Protein AF-A0A962YXX8-F1 (afdb_monomer)

Foldseek 3Di:
DDDDPVVVVVVVVVVVVVVVVVVVVVVVVVVVVVVVVVVVPPDDDPPPPPDDDDDDDDDDDDDDDDPVVVVVVVVVVVVVVVVVVVVVVVVVVVVVVVVVVVVVVVVVVVVVVVVVVVVVVVVVVVVVVVVVVVVVVVVVVVVVVVVVVVVVVVVVVVVVVVVVVVVVVVVVVVVVVVVVVVVVVVVVVVVVVVVVVVVVVVVVVVVVVVLVVQQCVLLVVQFDADPPDDPPFDWDKDFDADPQQFTPDIDTPGHSPDPVRVVRSRRSNNVSPSRD

pLDDT: mean 86.45, std 15.85, range [37.03, 98.06]

Solvent-accessible surface area (backbone atoms only — not comparable to full-atom values): 15698 Å² total; per-residue (Å²): 138,84,82,66,73,74,66,59,58,61,59,53,55,53,56,57,54,54,52,55,55,52,55,52,52,53,52,55,52,53,53,51,52,53,52,53,53,56,61,72,66,66,76,79,82,82,82,77,80,79,77,83,79,80,89,76,85,87,74,88,78,85,72,90,77,62,72,67,63,51,53,54,48,50,52,51,50,50,53,50,50,51,52,51,49,53,50,52,51,51,52,50,49,53,50,52,49,52,51,50,52,52,51,51,52,51,52,50,50,52,51,50,52,52,48,51,53,50,52,50,52,52,49,54,50,51,52,51,51,51,49,52,51,51,50,50,52,51,50,53,51,51,52,50,50,51,52,51,53,49,49,53,50,53,50,52,53,49,54,51,53,51,53,51,51,52,50,53,51,50,54,50,52,52,50,52,50,52,52,51,52,51,50,52,51,53,50,52,53,50,53,50,51,54,49,52,49,52,52,52,52,50,52,53,52,50,51,51,51,52,42,51,52,50,36,53,52,43,26,54,75,50,43,67,80,63,94,85,65,63,87,89,57,61,64,40,71,49,75,41,68,44,88,86,29,34,66,73,47,78,44,79,77,38,79,42,88,40,73,69,59,49,51,32,52,55,50,6,52,61,67,28,47,57,35,112

Secondary structure (DSSP, 8-state):
----THHHHHHHHHHHHHHHHHHHHHHHHHHHHHHHHHHHT-PPP-----------------PPPPHHHHHHHHHHHHHHHHHHHHHHHHHHHHHHHHHHHHHHHHHHHHHHHHHHHHHHHHHHHHHHHHHHHHHHHHHHHHHHHHHHHHHHHHHHHHHHHHHHHHHHHHHHHHHHHHHHHHHHHHHHHHHHHHHHHHHHHHHHHHHHHHHHHHHHHHHHHH----TT--TT---EEEEEE-GGG-EEEEEEEE--S-HHHHHHHHHHHHHTPSP-

Radius of gyration: 77.9 Å; Cα contacts (8 Å, |Δi|>4): 95; chains: 1; bounding box: 147×51×196 Å

Structure (mmCIF, N/CA/C/O backbone):
data_AF-A0A962YXX8-F1
#
_entry.id   AF-A0A962YXX8-F1
#
loop_
_atom_site.group_PDB
_atom_site.id
_atom_site.type_symbol
_atom_site.label_atom_id
_atom_site.label_alt_id
_atom_site.label_comp_id
_atom_site.label_asym_id
_atom_site.label_entity_id
_atom_site.label_seq_id
_atom_site.pdbx_PDB_ins_code
_atom_site.Cartn_x
_atom_site.Cartn_y
_atom_site.Cartn_z
_atom_site.occupancy
_atom_site.B_iso_or_equiv
_atom_site.auth_seq_id
_atom_site.auth_comp_id
_atom_site.auth_asym_id
_atom_site.auth_atom_id
_atom_site.pdbx_PDB_model_num
ATOM 1 N N . MET A 1 1 ? 22.569 16.241 1.785 1.00 45.88 1 MET A N 1
ATOM 2 C CA . MET A 1 1 ? 23.817 15.734 1.176 1.00 45.88 1 MET A CA 1
ATOM 3 C C . MET A 1 1 ? 24.512 16.922 0.538 1.00 45.88 1 MET A C 1
ATOM 5 O O . MET A 1 1 ? 24.136 17.333 -0.547 1.00 45.88 1 MET A O 1
ATOM 9 N N . THR A 1 2 ? 25.396 17.566 1.292 1.00 49.88 2 THR A N 1
ATOM 10 C CA . THR A 1 2 ? 26.102 18.791 0.900 1.00 49.88 2 THR A CA 1
ATOM 11 C C . THR A 1 2 ? 27.412 18.400 0.221 1.00 49.88 2 THR A C 1
ATOM 13 O O . THR A 1 2 ? 28.276 17.811 0.869 1.00 49.88 2 THR A O 1
ATOM 16 N N . GLU A 1 3 ? 27.544 18.659 -1.082 1.00 54.62 3 GLU A N 1
ATOM 17 C CA . GLU A 1 3 ? 28.790 18.405 -1.810 1.00 54.62 3 GLU A CA 1
ATOM 18 C C . GLU A 1 3 ? 29.891 19.389 -1.394 1.00 54.62 3 GLU A C 1
ATOM 20 O O . GLU A 1 3 ? 29.664 20.580 -1.190 1.00 54.62 3 GLU A O 1
ATOM 25 N N . ASN A 1 4 ? 31.095 18.842 -1.231 1.00 55.50 4 ASN A N 1
ATOM 26 C CA . ASN A 1 4 ? 32.283 19.513 -0.724 1.00 55.50 4 ASN A CA 1
ATOM 27 C C . ASN A 1 4 ? 32.890 20.449 -1.800 1.00 55.50 4 ASN A C 1
ATOM 29 O O . ASN A 1 4 ? 33.341 19.952 -2.840 1.00 55.50 4 ASN A O 1
ATOM 33 N N . PRO A 1 5 ? 32.970 21.774 -1.564 1.00 60.25 5 PRO A N 1
ATOM 34 C CA . PRO A 1 5 ? 33.421 22.755 -2.559 1.00 60.25 5 PRO A CA 1
ATOM 35 C C . PRO A 1 5 ? 34.898 22.609 -2.971 1.00 60.25 5 PRO A C 1
ATOM 37 O O . PRO A 1 5 ? 35.290 23.102 -4.028 1.00 60.25 5 PRO A O 1
ATOM 40 N N . ALA A 1 6 ? 35.717 21.880 -2.204 1.00 58.25 6 ALA A N 1
ATOM 41 C CA . ALA A 1 6 ? 37.138 21.692 -2.508 1.00 58.25 6 ALA A CA 1
ATOM 42 C C . ALA A 1 6 ? 37.397 20.816 -3.753 1.00 58.25 6 ALA A C 1
ATOM 44 O O . ALA A 1 6 ? 38.424 20.958 -4.418 1.00 58.25 6 ALA A O 1
ATOM 45 N N . ARG A 1 7 ? 36.464 19.922 -4.119 1.00 56.50 7 ARG A N 1
ATOM 46 C CA . ARG A 1 7 ? 36.658 18.980 -5.241 1.00 56.50 7 ARG A CA 1
ATOM 47 C C . ARG A 1 7 ? 36.406 19.615 -6.616 1.00 56.50 7 ARG A C 1
ATOM 49 O O . ARG A 1 7 ? 36.963 19.165 -7.618 1.00 56.50 7 ARG A O 1
ATOM 56 N N . VAL A 1 8 ? 35.615 20.689 -6.662 1.00 58.50 8 VAL A N 1
ATOM 57 C CA . VAL A 1 8 ? 35.266 21.396 -7.906 1.00 58.50 8 VAL A CA 1
ATOM 58 C C . VAL A 1 8 ? 36.410 22.307 -8.367 1.00 58.50 8 VAL A C 1
ATOM 60 O O . VAL A 1 8 ? 36.694 22.376 -9.561 1.00 58.50 8 VAL A O 1
ATOM 63 N N . GLN A 1 9 ? 37.149 22.932 -7.442 1.00 57.03 9 GLN A N 1
ATOM 64 C CA . GLN A 1 9 ? 38.262 23.822 -7.800 1.00 57.03 9 GLN A CA 1
ATOM 65 C C . GLN A 1 9 ? 39.463 23.085 -8.417 1.00 57.03 9 GLN A C 1
ATOM 67 O O . GLN A 1 9 ? 40.050 23.575 -9.381 1.00 57.03 9 GLN A O 1
ATOM 72 N N . SER A 1 10 ? 39.792 21.881 -7.935 1.00 57.78 10 SER A N 1
ATOM 73 C CA . SER A 1 10 ? 40.909 21.083 -8.472 1.00 57.78 10 SER A CA 1
ATOM 74 C C . SER A 1 10 ? 40.678 20.633 -9.926 1.00 57.78 10 SER A C 1
ATOM 76 O O . SER A 1 10 ? 41.611 20.626 -10.730 1.00 57.78 10 SER A O 1
ATOM 78 N N . SER A 1 11 ? 39.426 20.346 -10.302 1.00 57.22 11 SER A N 1
ATOM 79 C CA . SER A 1 11 ? 39.084 19.886 -11.659 1.00 57.22 11 SER A CA 1
ATOM 80 C C . SER A 1 11 ? 39.112 21.017 -12.699 1.00 57.22 11 SER A C 1
ATOM 82 O O . SER A 1 11 ? 39.487 20.794 -13.848 1.00 57.22 11 SER A O 1
ATOM 84 N N . ILE A 1 12 ? 38.777 22.250 -12.304 1.00 56.69 12 ILE A N 1
ATOM 85 C CA . ILE A 1 12 ? 38.791 23.421 -13.201 1.00 56.69 12 ILE A CA 1
ATOM 86 C C . ILE A 1 12 ? 40.232 23.851 -13.526 1.00 56.69 12 ILE A C 1
ATOM 88 O O . ILE A 1 12 ? 40.524 24.260 -14.650 1.00 56.69 12 ILE A O 1
ATOM 92 N N . MET A 1 13 ? 41.160 23.698 -12.579 1.00 56.81 13 MET A N 1
ATOM 93 C CA . MET A 1 13 ? 42.551 24.126 -12.745 1.00 56.81 13 MET A CA 1
ATOM 94 C C . MET A 1 13 ? 43.327 23.262 -13.763 1.00 56.81 13 MET A C 1
ATOM 96 O O . MET A 1 13 ? 44.152 23.787 -14.512 1.00 56.81 13 MET A O 1
ATOM 100 N N . HIS A 1 14 ? 43.002 21.967 -13.878 1.00 57.12 14 HIS A N 1
ATOM 101 C CA . HIS A 1 14 ? 43.589 21.075 -14.890 1.00 57.12 14 HIS A CA 1
ATOM 102 C C . HIS A 1 14 ? 43.113 21.381 -16.322 1.00 57.12 14 HIS A C 1
ATOM 104 O O . HIS A 1 14 ? 43.917 21.358 -17.255 1.00 57.12 14 HIS A O 1
ATOM 110 N N . ILE A 1 15 ? 41.834 21.727 -16.506 1.00 57.56 15 ILE A N 1
ATOM 111 C CA . ILE A 1 15 ? 41.250 22.021 -17.830 1.00 57.56 15 ILE A CA 1
ATOM 112 C C . ILE A 1 15 ? 41.833 23.319 -18.417 1.00 57.56 15 ILE A C 1
ATOM 114 O O . ILE A 1 15 ? 42.128 23.398 -19.611 1.00 57.56 15 ILE A O 1
ATOM 118 N N . VAL A 1 16 ? 42.074 24.329 -17.575 1.00 60.28 16 VAL A N 1
ATOM 119 C CA . VAL A 1 16 ? 42.674 25.605 -18.006 1.00 60.28 16 VAL A CA 1
ATOM 120 C C . VAL A 1 16 ? 44.152 25.438 -18.394 1.00 60.28 16 VAL A C 1
ATOM 122 O O . VAL A 1 16 ? 44.610 26.060 -19.356 1.00 60.28 16 VAL A O 1
ATOM 125 N N . GLY A 1 17 ? 44.895 24.565 -17.704 1.00 59.28 17 GLY A N 1
ATOM 126 C CA . GLY A 1 17 ? 46.291 24.255 -18.035 1.00 59.28 17 GLY A CA 1
ATOM 127 C C . GLY A 1 17 ? 46.450 23.522 -19.371 1.00 59.28 17 GLY A C 1
ATOM 128 O O . GLY A 1 17 ? 47.332 23.858 -20.163 1.00 59.28 17 GLY A O 1
ATOM 129 N N . GLN A 1 18 ? 45.557 22.574 -19.665 1.00 62.44 18 GLN A N 1
ATOM 130 C CA . GLN A 1 18 ? 45.612 21.770 -20.889 1.00 62.44 18 GLN A CA 1
ATOM 131 C C . GLN A 1 18 ? 45.280 22.594 -22.146 1.00 62.44 18 GLN A C 1
ATOM 133 O O . GLN A 1 18 ? 45.926 22.440 -23.183 1.00 62.44 18 GLN A O 1
ATOM 138 N N . ASN A 1 19 ? 44.357 23.555 -22.033 1.00 61.28 19 ASN A N 1
ATOM 139 C CA . ASN A 1 19 ? 44.022 24.467 -23.130 1.00 61.28 19 ASN A CA 1
ATOM 140 C C . ASN A 1 19 ? 45.175 25.425 -23.473 1.00 61.28 19 ASN A C 1
ATOM 142 O O . ASN A 1 19 ? 45.413 25.690 -24.650 1.00 61.28 19 ASN A O 1
ATOM 146 N N . ARG A 1 20 ? 45.948 25.895 -22.482 1.00 67.12 20 ARG A N 1
ATOM 147 C CA . ARG A 1 20 ? 47.122 26.754 -22.733 1.00 67.12 20 ARG A CA 1
ATOM 148 C C . ARG A 1 20 ? 48.217 26.051 -23.539 1.00 67.12 20 ARG A C 1
ATOM 150 O O . ARG A 1 20 ? 48.790 26.685 -24.418 1.00 67.12 20 ARG A O 1
ATOM 157 N N . LEU A 1 21 ? 48.472 24.764 -23.288 1.00 67.00 21 LEU A N 1
ATOM 158 C CA . LEU A 1 21 ? 49.444 23.977 -24.063 1.00 67.00 21 LEU A CA 1
ATOM 159 C C . LEU A 1 21 ? 48.984 23.698 -25.504 1.00 67.00 21 LEU A C 1
ATOM 161 O O . LEU A 1 21 ? 49.804 23.692 -26.419 1.00 67.00 21 LEU A O 1
ATOM 165 N N . LEU A 1 22 ? 47.683 23.492 -25.732 1.00 68.50 22 LEU A N 1
ATOM 166 C CA . LEU A 1 22 ? 47.150 23.275 -27.084 1.00 68.50 22 LEU A CA 1
ATOM 167 C C . LEU A 1 22 ? 47.183 24.558 -27.929 1.00 68.50 22 LEU A C 1
ATOM 169 O O . LEU A 1 22 ? 47.528 24.510 -29.108 1.00 68.50 22 LEU A O 1
ATOM 173 N N . LEU A 1 23 ? 46.889 25.710 -27.320 1.00 71.94 23 LEU A N 1
ATOM 174 C CA . LEU A 1 23 ? 46.957 27.020 -27.976 1.00 71.94 23 LEU A CA 1
ATOM 175 C C . LEU A 1 23 ? 48.394 27.407 -28.371 1.00 71.94 23 LEU A C 1
ATOM 177 O O . LEU A 1 23 ? 48.600 27.916 -29.474 1.00 71.94 23 LEU A O 1
ATOM 181 N N . THR A 1 24 ? 49.396 27.127 -27.529 1.00 75.19 24 THR A N 1
ATOM 182 C CA . THR A 1 24 ? 50.806 27.381 -27.882 1.00 75.19 24 THR A CA 1
ATOM 183 C C . THR A 1 24 ? 51.306 26.436 -28.975 1.00 75.19 24 THR A C 1
ATOM 185 O O . THR A 1 24 ? 52.013 26.883 -29.878 1.00 75.19 24 THR A O 1
ATOM 188 N N . ALA A 1 25 ? 50.893 25.164 -28.958 1.00 77.12 25 ALA A N 1
ATOM 189 C CA . ALA A 1 25 ? 51.247 24.189 -29.991 1.00 77.12 25 ALA A CA 1
ATOM 190 C C . ALA A 1 25 ? 50.644 24.532 -31.369 1.00 77.12 25 ALA A C 1
ATOM 192 O O . ALA A 1 25 ? 51.333 24.443 -32.388 1.00 77.12 25 ALA A O 1
ATOM 193 N N . LEU A 1 26 ? 49.383 24.983 -31.409 1.00 78.56 26 LEU A N 1
ATOM 194 C CA . LEU A 1 26 ? 48.727 25.461 -32.634 1.00 78.56 26 LEU A CA 1
ATOM 195 C C . LEU A 1 26 ? 49.415 26.709 -33.207 1.00 78.56 26 LEU A C 1
ATOM 197 O O . LEU A 1 26 ? 49.627 26.783 -34.418 1.00 78.56 26 LEU A O 1
ATOM 201 N N . GLY A 1 27 ? 49.818 27.654 -32.350 1.00 82.50 27 GLY A N 1
ATOM 202 C CA . GLY A 1 27 ? 50.548 28.854 -32.770 1.00 82.50 27 GLY A CA 1
ATOM 203 C C . GLY A 1 27 ? 51.918 28.546 -33.383 1.00 82.50 27 GLY A C 1
ATOM 204 O O . GLY A 1 27 ? 52.251 29.072 -34.445 1.00 82.50 27 GLY A O 1
ATOM 205 N N . LEU A 1 28 ? 52.689 27.647 -32.760 1.00 84.19 28 LEU A N 1
ATOM 206 C CA . LEU A 1 28 ? 54.004 27.217 -33.256 1.00 84.19 28 LEU A CA 1
ATOM 207 C C . LEU A 1 28 ? 53.905 26.463 -34.587 1.00 84.19 28 LEU A C 1
ATOM 209 O O . LEU A 1 28 ? 54.705 26.699 -35.491 1.00 84.19 28 LEU A O 1
ATOM 213 N N . SER A 1 29 ? 52.891 25.606 -34.731 1.00 86.75 29 SER A N 1
ATOM 214 C CA . SER A 1 29 ? 52.616 24.908 -35.987 1.00 86.75 29 SER A CA 1
ATOM 215 C C . SER A 1 29 ? 52.270 25.890 -37.108 1.00 86.75 29 SER A C 1
ATOM 217 O O . SER A 1 29 ? 52.853 25.818 -38.189 1.00 86.75 29 SER A O 1
ATOM 219 N N . LEU A 1 30 ? 51.388 26.863 -36.856 1.00 88.44 30 LEU A N 1
ATOM 220 C CA . LEU A 1 30 ? 51.008 27.854 -37.864 1.00 88.44 30 LEU A CA 1
ATOM 221 C C . LEU A 1 30 ? 52.195 28.739 -38.280 1.00 88.44 30 LEU A C 1
ATOM 223 O O . LEU A 1 30 ? 52.388 28.979 -39.471 1.00 88.44 30 LEU A O 1
ATOM 227 N N . ALA A 1 31 ? 53.032 29.156 -37.325 1.00 86.56 31 ALA A N 1
ATOM 228 C CA . ALA A 1 31 ? 54.256 29.903 -37.609 1.00 86.56 31 ALA A CA 1
ATOM 229 C C . ALA A 1 31 ? 55.237 29.100 -38.484 1.00 86.56 31 ALA A C 1
ATOM 231 O O . ALA A 1 31 ? 55.771 29.636 -39.454 1.00 86.56 31 ALA A O 1
ATOM 232 N N . LEU A 1 32 ? 55.418 27.803 -38.204 1.00 90.50 32 LEU A N 1
ATOM 233 C CA . LEU A 1 32 ? 56.271 26.920 -39.005 1.00 90.50 32 LEU A CA 1
ATOM 234 C C . LEU A 1 32 ? 55.773 26.803 -40.455 1.00 90.50 32 LEU A C 1
ATOM 236 O O . LEU A 1 32 ? 56.567 26.899 -41.389 1.00 90.50 32 LEU A O 1
ATOM 240 N N . HIS A 1 33 ? 54.461 26.655 -40.658 1.00 84.19 33 HIS A N 1
ATOM 241 C CA . HIS A 1 33 ? 53.882 26.565 -42.002 1.00 84.19 33 HIS A CA 1
ATOM 242 C C . HIS A 1 33 ? 54.046 27.872 -42.793 1.00 84.19 33 HIS A C 1
ATOM 244 O O . HIS A 1 33 ? 54.320 27.825 -43.992 1.00 84.19 33 HIS A O 1
ATOM 250 N N . ILE A 1 34 ? 53.948 29.035 -42.137 1.00 86.75 34 ILE A N 1
ATOM 251 C CA . ILE A 1 34 ? 54.187 30.340 -42.777 1.00 86.75 34 ILE A CA 1
ATOM 252 C C . ILE A 1 34 ? 55.651 30.473 -43.222 1.00 86.75 34 ILE A C 1
ATOM 254 O O . ILE A 1 34 ? 55.907 30.942 -44.330 1.00 86.75 34 ILE A O 1
ATOM 258 N N . VAL A 1 35 ? 56.610 30.011 -42.413 1.00 86.69 35 VAL A N 1
ATOM 259 C CA . VAL A 1 35 ? 58.039 30.019 -42.775 1.00 86.69 35 VAL A CA 1
ATOM 260 C C . VAL A 1 35 ? 58.318 29.093 -43.962 1.00 86.69 35 VAL A C 1
ATOM 262 O O . VAL A 1 35 ? 59.003 29.495 -44.899 1.00 86.69 35 VAL A O 1
ATOM 265 N N . VAL A 1 36 ? 57.748 27.883 -43.977 1.00 84.69 36 VAL A N 1
ATOM 266 C CA . VAL A 1 36 ? 57.900 26.946 -45.107 1.00 84.69 36 VAL A CA 1
ATOM 267 C C . VAL A 1 36 ? 57.301 27.524 -46.392 1.00 84.69 36 VAL A C 1
ATOM 269 O O . VAL A 1 36 ? 57.926 27.449 -47.450 1.00 84.69 36 VAL A O 1
ATOM 272 N N . MET A 1 37 ? 56.132 28.163 -46.305 1.00 83.00 37 MET A N 1
ATOM 273 C CA . MET A 1 37 ? 55.533 28.867 -47.442 1.00 83.00 37 MET A CA 1
ATOM 274 C C . MET A 1 37 ? 56.428 30.018 -47.918 1.00 83.00 37 MET A C 1
ATOM 276 O O . MET A 1 37 ? 56.660 30.138 -49.115 1.00 83.00 37 MET A O 1
ATOM 280 N N . ALA A 1 38 ? 57.005 30.817 -47.016 1.00 79.31 38 ALA A N 1
ATOM 281 C CA . ALA A 1 38 ? 57.918 31.902 -47.385 1.00 79.31 38 ALA A CA 1
ATOM 282 C C . ALA A 1 38 ? 59.182 31.398 -48.110 1.00 79.31 38 ALA A C 1
ATOM 284 O O . ALA A 1 38 ? 59.610 32.014 -49.085 1.00 79.31 38 ALA A O 1
ATOM 285 N N . VAL A 1 39 ? 59.738 30.253 -47.698 1.00 80.06 39 VAL A N 1
ATOM 286 C CA . VAL A 1 39 ? 60.902 29.627 -48.355 1.00 80.06 39 VAL A CA 1
ATOM 287 C C . VAL A 1 39 ? 60.559 29.123 -49.762 1.00 80.06 39 VAL A C 1
ATOM 289 O O . VAL A 1 39 ? 61.375 29.251 -50.672 1.00 80.06 39 VAL A O 1
ATOM 292 N N . LEU A 1 40 ? 59.340 28.621 -49.985 1.00 75.38 40 LEU A N 1
ATOM 293 C CA . LEU A 1 40 ? 58.897 28.145 -51.303 1.00 75.38 40 LEU A CA 1
ATOM 294 C C . LEU A 1 40 ? 58.646 29.269 -52.322 1.00 75.38 40 LEU A C 1
ATOM 296 O O . LEU A 1 40 ? 58.640 29.010 -53.525 1.00 75.38 40 LEU A O 1
ATOM 300 N N . PHE A 1 41 ? 58.466 30.513 -51.868 1.00 69.50 41 PHE A N 1
ATOM 301 C CA . PHE A 1 41 ? 58.296 31.678 -52.745 1.00 69.50 41 PHE A CA 1
ATOM 302 C C . PHE A 1 41 ? 59.619 32.344 -53.161 1.00 69.50 41 PHE A C 1
ATOM 304 O O . PHE A 1 41 ? 59.601 33.260 -53.988 1.00 69.50 41 PHE A O 1
ATOM 311 N N . ILE A 1 42 ? 60.770 31.865 -52.672 1.00 75.44 42 ILE A N 1
ATOM 312 C CA . ILE A 1 42 ? 62.089 32.307 -53.145 1.00 75.44 42 ILE A CA 1
ATOM 313 C C . ILE A 1 42 ? 62.353 31.675 -54.522 1.00 75.44 42 ILE A C 1
ATOM 315 O O . ILE A 1 42 ? 62.935 30.601 -54.661 1.00 75.44 42 ILE A O 1
ATOM 319 N N . ARG A 1 43 ? 61.875 32.351 -55.571 1.00 63.97 43 ARG A N 1
ATOM 320 C CA . ARG A 1 43 ? 62.150 32.031 -56.978 1.00 63.97 43 ARG A CA 1
ATOM 321 C C . ARG A 1 43 ? 63.614 32.329 -57.317 1.00 63.97 43 ARG A C 1
ATOM 323 O O . ARG A 1 43 ? 64.049 33.473 -57.224 1.00 63.97 43 ARG A O 1
ATOM 330 N N . MET A 1 44 ? 64.342 31.317 -57.788 1.00 68.25 44 MET A N 1
ATOM 331 C CA . MET A 1 44 ? 65.646 31.493 -58.437 1.00 68.25 44 MET A CA 1
ATOM 332 C C . MET A 1 44 ? 65.486 32.149 -59.822 1.00 68.25 44 MET A C 1
ATOM 334 O O . MET A 1 44 ? 64.640 31.698 -60.599 1.00 68.25 44 MET A O 1
ATOM 338 N N . PRO A 1 45 ? 66.293 33.163 -60.183 1.00 63.38 45 PRO A N 1
ATOM 339 C CA . PRO A 1 45 ? 66.353 33.650 -61.554 1.00 63.38 45 PRO A CA 1
ATOM 340 C C . PRO A 1 45 ? 67.157 32.670 -62.421 1.00 63.38 45 PRO A C 1
ATOM 342 O O . PRO A 1 45 ? 68.318 32.382 -62.139 1.00 63.38 45 PRO A O 1
ATOM 345 N N . ALA A 1 46 ? 66.540 32.164 -63.491 1.00 55.56 46 ALA A N 1
ATOM 346 C CA . ALA A 1 46 ? 67.238 31.418 -64.529 1.00 55.56 46 ALA A CA 1
ATOM 347 C C . ALA A 1 46 ? 68.192 32.366 -65.270 1.00 55.56 46 ALA A C 1
ATOM 349 O O . ALA A 1 46 ? 67.774 33.274 -65.991 1.00 55.56 46 ALA A O 1
ATOM 350 N N . THR A 1 47 ? 69.487 32.159 -65.069 1.00 56.19 47 THR A N 1
ATOM 351 C CA . THR A 1 47 ? 70.563 32.759 -65.849 1.00 56.19 47 THR A CA 1
ATOM 352 C C . THR A 1 47 ? 70.494 32.232 -67.282 1.00 56.19 47 THR A C 1
ATOM 354 O O . THR A 1 47 ? 70.992 31.155 -67.601 1.00 56.19 47 THR A O 1
ATOM 357 N N . HIS A 1 48 ? 69.864 32.990 -68.179 1.00 53.25 48 HIS A N 1
ATOM 358 C CA . HIS A 1 48 ? 70.009 32.764 -69.613 1.00 53.25 48 HIS A CA 1
ATOM 359 C C . HIS A 1 48 ? 71.358 33.328 -70.063 1.00 53.25 48 HIS A C 1
ATOM 361 O O . HIS A 1 48 ? 71.503 34.521 -70.321 1.00 53.25 48 HIS A O 1
ATOM 367 N N . THR A 1 49 ? 72.357 32.455 -70.144 1.00 50.03 49 THR A N 1
ATOM 368 C CA . THR A 1 49 ? 73.639 32.731 -70.792 1.00 50.03 49 THR A CA 1
ATOM 369 C C . THR A 1 49 ? 73.388 32.948 -72.285 1.00 50.03 49 THR A C 1
ATOM 371 O O . THR A 1 49 ? 73.240 31.999 -73.053 1.00 50.03 49 THR A O 1
ATOM 374 N N . ALA A 1 50 ? 73.295 34.209 -72.705 1.00 49.72 50 ALA A N 1
ATOM 375 C CA . ALA A 1 50 ? 73.310 34.579 -74.111 1.00 49.72 50 ALA A CA 1
ATOM 376 C C . ALA A 1 50 ? 74.721 34.332 -74.666 1.00 49.72 50 ALA A C 1
ATOM 378 O O . ALA A 1 50 ? 75.646 35.105 -74.421 1.00 49.72 50 ALA A O 1
ATOM 379 N N . LEU A 1 51 ? 74.898 33.234 -75.402 1.00 46.41 51 LEU A N 1
ATOM 380 C CA . LEU A 1 51 ? 76.087 33.029 -76.220 1.00 46.41 51 LEU A CA 1
ATOM 381 C C . LEU A 1 51 ? 75.997 33.944 -77.443 1.00 46.41 51 LEU A C 1
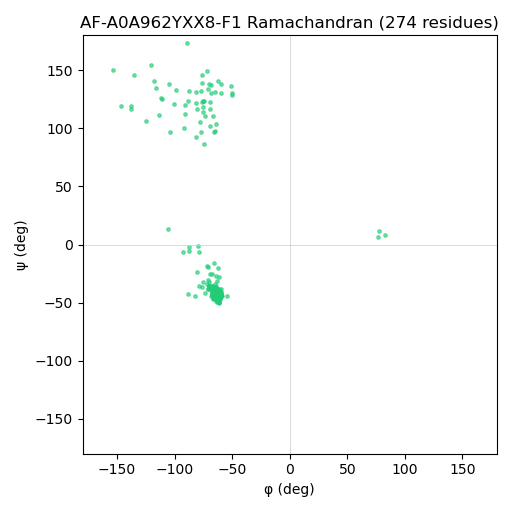ATOM 383 O O . LEU A 1 51 ? 75.167 33.755 -78.333 1.00 46.41 51 LEU A O 1
ATOM 387 N N . ALA A 1 52 ? 76.875 34.942 -77.458 1.00 50.19 52 ALA A N 1
ATOM 388 C CA . ALA A 1 52 ? 77.204 35.747 -78.618 1.00 50.19 52 ALA A CA 1
ATOM 389 C C . ALA A 1 52 ? 77.541 34.846 -79.819 1.00 50.19 52 ALA A C 1
ATOM 391 O O . ALA A 1 52 ? 78.381 33.951 -79.712 1.00 50.19 52 ALA A O 1
ATOM 392 N N . LYS A 1 53 ? 76.927 35.105 -80.979 1.00 39.31 53 LYS A N 1
ATOM 393 C CA . LYS A 1 53 ? 77.376 34.541 -82.255 1.00 39.31 53 LYS A CA 1
ATOM 394 C C . LYS A 1 53 ? 77.892 35.664 -83.141 1.00 39.31 53 LYS A C 1
ATOM 396 O O . LYS A 1 53 ? 77.146 36.542 -83.565 1.00 39.31 53 LYS A O 1
ATOM 401 N N . ALA A 1 54 ? 79.201 35.620 -83.347 1.00 42.84 54 ALA A N 1
ATOM 402 C CA . ALA A 1 54 ? 79.975 36.542 -84.148 1.00 42.84 54 ALA A CA 1
ATOM 403 C C . ALA A 1 54 ? 79.516 36.565 -85.614 1.00 42.84 54 ALA A C 1
ATOM 405 O O . ALA A 1 54 ? 79.261 35.531 -86.235 1.00 42.84 54 ALA A O 1
ATOM 406 N N . SER A 1 55 ? 79.464 37.787 -86.137 1.00 42.09 55 SER A N 1
ATOM 407 C CA . SER A 1 55 ? 79.483 38.140 -87.552 1.00 42.09 55 SER A CA 1
ATOM 408 C C . SER A 1 55 ? 80.640 37.443 -88.277 1.00 42.09 55 SER A C 1
ATOM 410 O O . SER A 1 55 ? 81.790 37.528 -87.852 1.00 42.09 55 SER A O 1
ATOM 412 N N . SER A 1 56 ? 80.327 36.767 -89.381 1.00 47.12 56 SER A N 1
ATOM 413 C CA . SER A 1 56 ? 81.292 36.273 -90.362 1.00 47.12 56 SER A CA 1
ATOM 414 C C . SER A 1 56 ? 80.637 36.344 -91.741 1.00 47.12 56 SER A C 1
ATOM 416 O O . SER A 1 56 ? 79.557 35.797 -91.969 1.00 47.12 56 SER A O 1
ATOM 418 N N . GLN A 1 57 ? 81.253 37.127 -92.622 1.00 37.03 57 GLN A N 1
ATOM 419 C CA . GLN A 1 57 ? 80.749 37.539 -93.928 1.00 37.03 57 GLN A CA 1
ATOM 420 C C . GLN A 1 57 ? 80.474 36.345 -94.857 1.00 37.03 57 GLN A C 1
ATOM 422 O O . GLN A 1 57 ? 81.341 35.506 -95.100 1.00 37.03 57 GLN A O 1
ATOM 427 N N . LYS A 1 58 ? 79.280 36.317 -95.461 1.00 43.78 58 LYS A N 1
ATOM 428 C CA . LYS A 1 58 ? 78.939 35.406 -96.560 1.00 43.78 58 LYS A CA 1
ATOM 429 C C . LYS A 1 58 ? 79.471 35.980 -97.874 1.00 43.78 58 LYS A C 1
ATOM 431 O O . LYS A 1 58 ? 78.795 36.760 -98.536 1.00 43.78 58 LYS A O 1
ATOM 436 N N . ILE A 1 59 ? 80.687 35.583 -98.241 1.00 44.09 59 ILE A N 1
ATOM 437 C CA . ILE A 1 59 ? 81.220 35.751 -99.596 1.00 44.09 59 ILE A CA 1
ATOM 438 C C . ILE A 1 59 ? 80.656 34.609 -100.448 1.00 44.09 59 ILE A C 1
ATOM 440 O O . ILE A 1 59 ? 80.796 33.431 -100.116 1.00 44.09 59 ILE A O 1
ATOM 444 N N . VAL A 1 60 ? 79.959 34.977 -101.520 1.00 44.25 60 VAL A N 1
ATOM 445 C CA . VAL A 1 60 ? 79.327 34.077 -102.488 1.00 44.25 60 VAL A CA 1
ATOM 446 C C . VAL A 1 60 ? 80.412 33.273 -103.209 1.00 44.25 60 VAL A C 1
ATOM 448 O O . VAL A 1 60 ? 81.102 33.788 -104.083 1.00 44.25 60 VAL A O 1
ATOM 451 N N . LYS A 1 61 ? 80.567 31.998 -102.840 1.00 42.19 61 LYS A N 1
ATOM 452 C CA . LYS A 1 61 ? 81.263 30.992 -103.651 1.00 42.19 61 LYS A CA 1
ATOM 453 C C . LYS A 1 61 ? 80.221 30.294 -104.522 1.00 42.19 61 LYS A C 1
ATOM 455 O O . LYS A 1 61 ? 79.493 29.433 -104.037 1.00 42.19 61 LYS A O 1
ATOM 460 N N . ALA A 1 62 ? 80.130 30.697 -105.785 1.00 41.84 62 ALA A N 1
ATOM 461 C CA . ALA A 1 62 ? 79.390 29.958 -106.799 1.00 41.84 62 ALA A CA 1
ATOM 462 C C . ALA A 1 62 ? 80.254 28.767 -107.242 1.00 41.84 62 ALA A C 1
ATOM 464 O O . ALA A 1 62 ? 81.266 28.937 -107.917 1.00 41.84 62 ALA A O 1
ATOM 465 N N . VAL A 1 63 ? 79.887 27.572 -106.787 1.00 61.97 63 VAL A N 1
ATOM 466 C CA . VAL A 1 63 ? 80.428 26.304 -107.288 1.00 61.97 63 VAL A CA 1
ATOM 467 C C . VAL A 1 63 ? 79.565 25.904 -108.484 1.00 61.97 63 VAL A C 1
ATOM 469 O O . VAL A 1 63 ? 78.342 25.983 -108.397 1.00 61.97 63 VAL A O 1
ATOM 472 N N . ALA A 1 64 ? 80.176 25.522 -109.607 1.00 49.22 64 ALA A N 1
ATOM 473 C CA . ALA A 1 64 ? 79.452 24.964 -110.746 1.00 49.22 64 ALA A CA 1
ATOM 474 C C . ALA A 1 64 ? 78.923 23.575 -110.359 1.00 49.22 64 ALA A C 1
ATOM 476 O O . ALA A 1 64 ? 79.706 22.686 -110.028 1.00 49.22 64 ALA A O 1
ATOM 477 N N . ILE A 1 65 ? 77.600 23.417 -110.338 1.00 54.44 65 ILE A N 1
ATOM 478 C CA . ILE A 1 65 ? 76.928 22.193 -109.897 1.00 54.44 65 ILE A CA 1
ATOM 479 C C . ILE A 1 65 ? 76.542 21.359 -111.127 1.00 54.44 65 ILE A C 1
ATOM 481 O O . ILE A 1 65 ? 75.980 21.888 -112.084 1.00 54.44 65 ILE A O 1
ATOM 485 N N . ASN A 1 66 ? 76.840 20.057 -111.095 1.00 59.31 66 ASN A N 1
ATOM 486 C CA . ASN A 1 66 ? 76.428 19.091 -112.112 1.00 59.31 66 ASN A CA 1
ATOM 487 C C . ASN A 1 66 ? 74.935 18.756 -111.939 1.00 59.31 66 ASN A C 1
ATOM 489 O O . ASN A 1 66 ? 74.506 18.338 -110.865 1.00 59.31 66 ASN A O 1
ATOM 493 N N . GLN A 1 67 ? 74.142 18.952 -112.991 1.00 66.62 67 GLN A N 1
ATOM 494 C CA . GLN A 1 67 ? 72.679 18.854 -112.963 1.00 66.62 67 GLN A CA 1
ATOM 495 C C . GLN A 1 67 ? 72.163 17.448 -112.585 1.00 66.62 67 GLN A C 1
ATOM 497 O O . GLN A 1 67 ? 71.120 17.335 -111.948 1.00 66.62 67 GLN A O 1
ATOM 502 N N . THR A 1 68 ? 72.932 16.393 -112.877 1.00 72.25 68 THR A N 1
ATOM 503 C CA . THR A 1 68 ? 72.546 14.994 -112.596 1.00 72.25 68 THR A CA 1
ATOM 504 C C . THR A 1 68 ? 72.682 14.630 -111.110 1.00 72.25 68 THR A C 1
ATOM 506 O O . THR A 1 68 ? 71.836 13.924 -110.563 1.00 72.25 68 THR A O 1
ATOM 509 N N . ASP A 1 69 ? 73.707 15.150 -110.425 1.00 73.25 69 ASP A N 1
ATOM 510 C CA . ASP A 1 69 ? 73.933 14.897 -108.991 1.00 73.25 69 ASP A CA 1
ATOM 511 C C . ASP A 1 69 ? 72.877 15.606 -108.124 1.00 73.25 69 ASP A C 1
ATOM 513 O O . ASP A 1 69 ? 72.474 15.110 -107.073 1.00 73.25 69 ASP A O 1
ATOM 517 N N . VAL A 1 70 ? 72.374 16.752 -108.597 1.00 77.38 70 VAL A N 1
ATOM 518 C CA . VAL A 1 70 ? 71.279 17.494 -107.953 1.00 77.38 70 VAL A CA 1
ATOM 519 C C . VAL A 1 70 ? 69.970 16.725 -108.039 1.00 77.38 70 VAL A C 1
ATOM 521 O O . VAL A 1 70 ? 69.254 16.640 -107.046 1.00 77.38 70 VAL A O 1
ATOM 524 N N . GLU A 1 71 ? 69.654 16.140 -109.194 1.00 77.81 71 GLU A N 1
ATOM 525 C CA . GLU A 1 71 ? 68.434 15.345 -109.372 1.00 77.81 71 GLU A CA 1
ATOM 526 C C . GLU A 1 71 ? 68.436 14.088 -108.488 1.00 77.81 71 GLU A C 1
ATOM 528 O O . GLU A 1 71 ? 67.426 13.784 -107.848 1.00 77.81 71 GLU A O 1
ATOM 533 N N . GLN A 1 72 ? 69.575 13.395 -108.371 1.00 83.19 72 GLN A N 1
ATOM 534 C CA . GLN A 1 72 ? 69.714 12.250 -107.462 1.00 83.19 72 GLN A CA 1
ATOM 535 C C . GLN A 1 72 ? 69.565 12.650 -105.988 1.00 83.19 72 GLN A C 1
ATOM 537 O O . GLN A 1 72 ? 68.901 11.946 -105.220 1.00 83.19 72 GLN A O 1
ATOM 542 N N . GLU A 1 73 ? 70.130 13.790 -105.591 1.00 82.25 73 GLU A N 1
ATOM 543 C CA . GLU A 1 73 ? 70.016 14.284 -104.220 1.00 82.25 73 GLU A CA 1
ATOM 544 C C . GLU A 1 73 ? 68.588 14.757 -103.900 1.00 82.25 73 GLU A C 1
ATOM 546 O O . GLU A 1 73 ? 68.086 14.482 -102.812 1.00 82.25 73 GLU A O 1
ATOM 551 N N . ILE A 1 74 ? 67.874 15.359 -104.859 1.00 82.81 74 ILE A N 1
ATOM 552 C CA . ILE A 1 74 ? 66.449 15.706 -104.714 1.00 82.81 74 ILE A CA 1
ATOM 553 C C . ILE A 1 74 ? 65.606 14.448 -104.468 1.00 82.81 74 ILE A C 1
ATOM 555 O O . ILE A 1 74 ? 64.778 14.439 -103.556 1.00 82.81 74 ILE A O 1
ATOM 559 N N . VAL A 1 75 ? 65.833 13.364 -105.220 1.00 88.12 75 VAL A N 1
ATOM 560 C CA . VAL A 1 75 ? 65.111 12.093 -105.018 1.00 88.12 75 VAL A CA 1
ATOM 561 C C . VAL A 1 75 ? 65.427 11.486 -103.647 1.00 88.12 75 VAL A C 1
ATOM 563 O O . VAL A 1 75 ? 64.521 11.003 -102.963 1.00 88.12 75 VAL A O 1
ATOM 566 N N . ARG A 1 76 ? 66.690 11.535 -103.205 1.00 88.94 76 ARG A N 1
ATOM 567 C CA . ARG A 1 76 ? 67.107 11.049 -101.879 1.00 88.94 76 ARG A CA 1
ATOM 568 C C . ARG A 1 76 ? 66.456 11.845 -100.749 1.00 88.94 76 ARG A C 1
ATOM 570 O O . ARG A 1 76 ? 65.926 11.246 -99.811 1.00 88.94 76 ARG A O 1
ATOM 577 N N . ILE A 1 77 ? 66.454 13.173 -100.862 1.00 86.25 77 ILE A N 1
ATOM 578 C CA . ILE A 1 77 ? 65.794 14.081 -99.919 1.00 86.25 77 ILE A CA 1
ATOM 579 C C . ILE A 1 77 ? 64.293 13.777 -99.880 1.00 86.25 77 ILE A C 1
ATOM 581 O O . ILE A 1 77 ? 63.747 13.581 -98.798 1.00 86.25 77 ILE A O 1
ATOM 585 N N . GLN A 1 78 ? 63.642 13.612 -101.035 1.00 90.31 78 GLN A N 1
ATOM 586 C CA . GLN A 1 78 ? 62.213 13.300 -101.112 1.00 90.31 78 GLN A CA 1
ATOM 587 C C . GLN A 1 78 ? 61.867 11.947 -100.463 1.00 90.31 78 GLN A C 1
ATOM 589 O O . GLN A 1 78 ? 60.878 11.836 -99.734 1.00 90.31 78 GLN A O 1
ATOM 594 N N . GLN A 1 79 ? 62.687 10.910 -100.671 1.00 90.81 79 GLN A N 1
ATOM 595 C CA . GLN A 1 79 ? 62.510 9.606 -100.017 1.00 90.81 79 GLN A CA 1
ATOM 596 C C . GLN A 1 79 ? 62.719 9.684 -98.496 1.00 90.81 79 GLN A C 1
ATOM 598 O O . GLN A 1 79 ? 61.960 9.070 -97.738 1.00 90.81 79 GLN A O 1
ATOM 603 N N . GLN A 1 80 ? 63.714 10.448 -98.036 1.00 91.62 80 GLN A N 1
ATOM 604 C CA . GLN A 1 80 ? 63.988 10.659 -96.614 1.00 91.62 80 GLN A CA 1
ATOM 605 C C . GLN A 1 80 ? 62.878 11.472 -95.933 1.00 91.62 80 GLN A C 1
ATOM 607 O O . GLN A 1 80 ? 62.451 11.115 -94.835 1.00 91.62 80 GLN A O 1
ATOM 612 N N . GLU A 1 81 ? 62.361 12.510 -96.588 1.00 91.25 81 GLU A N 1
ATOM 613 C CA . GLU A 1 81 ? 61.219 13.297 -96.116 1.00 91.25 81 GLU A CA 1
ATOM 614 C C . GLU A 1 81 ? 59.955 12.440 -96.002 1.00 91.25 81 GLU A C 1
ATOM 616 O O . GLU A 1 81 ? 59.280 12.485 -94.973 1.00 91.25 81 GLU A O 1
ATOM 621 N N . GLN A 1 82 ? 59.670 11.588 -96.995 1.00 92.94 82 GLN A N 1
ATOM 622 C CA . GLN A 1 82 ? 58.552 10.640 -96.928 1.00 92.94 82 GLN A CA 1
ATOM 623 C C . GLN A 1 82 ? 58.724 9.611 -95.803 1.00 92.94 82 GLN A C 1
ATOM 625 O O . GLN A 1 82 ? 57.758 9.283 -95.111 1.00 92.94 82 GLN A O 1
ATOM 630 N N . ALA A 1 83 ? 59.937 9.089 -95.593 1.00 92.50 83 ALA A N 1
ATOM 631 C CA . ALA A 1 83 ? 60.217 8.167 -94.495 1.00 92.50 83 ALA A CA 1
ATOM 632 C C . ALA A 1 83 ? 60.048 8.845 -93.124 1.00 92.50 83 ALA A C 1
ATOM 634 O O . ALA A 1 83 ? 59.390 8.283 -92.246 1.00 92.50 83 ALA A O 1
ATOM 635 N N . GLN A 1 84 ? 60.556 10.072 -92.959 1.00 93.81 84 GLN A N 1
ATOM 636 C CA . GLN A 1 84 ? 60.352 10.877 -91.751 1.00 93.81 84 GLN A CA 1
ATOM 637 C C . GLN A 1 84 ? 58.877 11.225 -91.535 1.00 93.81 84 GLN A C 1
ATOM 639 O O . GLN A 1 84 ? 58.404 11.213 -90.401 1.00 93.81 84 GLN A O 1
ATOM 644 N N . GLN A 1 85 ? 58.128 11.516 -92.600 1.00 93.88 85 GLN A N 1
ATOM 645 C CA . GLN A 1 85 ? 56.698 11.784 -92.504 1.00 93.88 85 GLN A CA 1
ATOM 646 C C . GLN A 1 85 ? 55.929 10.547 -92.030 1.00 93.88 85 GLN A C 1
ATOM 648 O O . GLN A 1 85 ? 55.157 10.660 -91.081 1.00 93.88 85 GLN A O 1
ATOM 653 N N . ARG A 1 86 ? 56.212 9.360 -92.586 1.00 94.31 86 ARG A N 1
ATOM 654 C CA . ARG A 1 86 ? 55.625 8.097 -92.105 1.00 94.31 86 ARG A CA 1
ATOM 655 C C . ARG A 1 86 ? 55.974 7.810 -90.642 1.00 94.31 86 ARG A C 1
ATOM 657 O O . ARG A 1 86 ? 55.101 7.385 -89.892 1.00 94.31 86 ARG A O 1
ATOM 664 N N . GLN A 1 87 ? 57.213 8.069 -90.215 1.00 94.56 87 GLN A N 1
ATOM 665 C CA . GLN A 1 87 ? 57.613 7.916 -88.809 1.00 94.56 87 GLN A CA 1
ATOM 666 C C . GLN A 1 87 ? 56.856 8.880 -87.888 1.00 94.56 87 GLN A C 1
ATOM 668 O O . GLN A 1 87 ? 56.311 8.444 -86.878 1.00 94.56 87 GLN A O 1
ATOM 673 N N . ARG A 1 88 ? 56.747 10.165 -88.258 1.00 94.50 88 ARG A N 1
ATOM 674 C CA . ARG A 1 88 ? 55.959 11.152 -87.500 1.00 94.50 88 ARG A CA 1
ATOM 675 C C . ARG A 1 88 ? 54.479 10.777 -87.440 1.00 94.50 88 ARG A C 1
ATOM 677 O O . ARG A 1 88 ? 53.856 10.935 -86.398 1.00 94.50 88 ARG A O 1
ATOM 684 N N . GLU A 1 89 ? 53.907 10.266 -88.528 1.00 94.25 89 GLU A N 1
ATOM 685 C CA . GLU A 1 89 ? 52.517 9.795 -88.558 1.00 94.25 89 GLU A CA 1
ATOM 686 C C . GLU A 1 89 ? 52.303 8.583 -87.639 1.00 94.25 89 GLU A C 1
ATOM 688 O O . GLU A 1 89 ? 51.329 8.565 -86.885 1.00 94.25 89 GLU A O 1
ATOM 693 N N . GLN A 1 90 ? 53.226 7.613 -87.635 1.00 95.06 90 GLN A N 1
ATOM 694 C CA . GLN A 1 90 ? 53.198 6.468 -86.716 1.00 95.06 90 GLN A CA 1
ATOM 695 C C . GLN A 1 90 ? 53.354 6.900 -85.253 1.00 95.06 90 GLN A C 1
ATOM 697 O O . GLN A 1 90 ? 52.581 6.465 -84.400 1.00 95.06 90 GLN A O 1
ATOM 702 N N . GLU A 1 91 ? 54.301 7.789 -84.952 1.00 95.38 91 GLU A N 1
ATOM 703 C CA . GLU A 1 91 ? 54.509 8.333 -83.606 1.00 95.38 91 GLU A CA 1
ATOM 704 C C . GLU A 1 91 ? 53.271 9.098 -83.119 1.00 95.38 91 GLU A C 1
ATOM 706 O O . GLU A 1 91 ? 52.786 8.863 -82.012 1.00 95.38 91 GLU A O 1
ATOM 711 N N . MET A 1 92 ? 52.683 9.942 -83.972 1.00 95.00 92 MET A N 1
ATOM 712 C CA . MET A 1 92 ? 51.435 10.641 -83.667 1.00 95.00 92 MET A CA 1
ATOM 713 C C . MET A 1 92 ? 50.256 9.678 -83.492 1.00 95.00 92 MET A C 1
ATOM 715 O O . MET A 1 92 ? 49.402 9.927 -82.641 1.00 95.00 92 MET A O 1
ATOM 719 N N . ALA A 1 93 ? 50.186 8.582 -84.254 1.00 95.75 93 ALA A N 1
ATOM 720 C CA . ALA A 1 93 ? 49.163 7.551 -84.082 1.00 95.75 93 ALA A CA 1
ATOM 721 C C . ALA A 1 93 ? 49.316 6.821 -82.736 1.00 95.75 93 ALA A C 1
ATOM 723 O O . ALA A 1 93 ? 48.337 6.703 -81.995 1.00 95.75 93 ALA A O 1
ATOM 724 N N . HIS A 1 94 ? 50.537 6.417 -82.372 1.00 96.00 94 HIS A N 1
ATOM 725 C CA . HIS A 1 94 ? 50.837 5.828 -81.064 1.00 96.00 94 HIS A CA 1
ATOM 726 C C . HIS A 1 94 ? 50.535 6.798 -79.918 1.00 96.00 94 HIS A C 1
ATOM 728 O O . HIS A 1 94 ? 49.906 6.408 -78.933 1.00 96.00 94 HIS A O 1
ATOM 734 N N . TYR A 1 95 ? 50.906 8.072 -80.060 1.00 95.50 95 TYR A N 1
ATOM 735 C CA . TYR A 1 95 ? 50.600 9.108 -79.078 1.00 95.50 95 TYR A CA 1
ATOM 736 C C . TYR A 1 95 ? 49.086 9.312 -78.923 1.00 95.50 95 TYR A C 1
ATOM 738 O O . TYR A 1 95 ? 48.574 9.322 -77.803 1.00 95.50 95 TYR A O 1
ATOM 746 N N . ARG A 1 96 ? 48.337 9.393 -80.032 1.00 96.06 96 ARG A N 1
ATOM 747 C CA . ARG A 1 96 ? 46.865 9.480 -80.012 1.00 96.06 96 ARG A CA 1
ATOM 748 C C . ARG A 1 96 ? 46.237 8.270 -79.321 1.00 96.06 96 ARG A C 1
ATOM 750 O O . ARG A 1 96 ? 45.333 8.453 -78.507 1.00 96.06 96 ARG A O 1
ATOM 757 N N . GLN A 1 97 ? 46.727 7.058 -79.588 1.00 96.44 97 GLN A N 1
ATOM 758 C CA . GLN A 1 97 ? 46.246 5.840 -78.932 1.00 96.44 97 GLN A CA 1
ATOM 759 C C . GLN A 1 97 ? 46.564 5.834 -77.428 1.00 96.44 97 GLN A C 1
ATOM 761 O O . GLN A 1 97 ? 45.697 5.505 -76.620 1.00 96.44 97 GLN A O 1
ATOM 766 N N . ALA A 1 98 ? 47.770 6.248 -77.027 1.00 95.94 98 ALA A N 1
ATOM 767 C CA . ALA A 1 98 ? 48.156 6.354 -75.621 1.00 95.94 98 ALA A CA 1
ATOM 768 C C . ALA A 1 98 ? 47.289 7.375 -74.862 1.00 95.94 98 ALA A C 1
ATOM 770 O O . ALA A 1 98 ? 46.812 7.082 -73.764 1.00 95.94 98 ALA A O 1
ATOM 771 N N . VAL A 1 99 ? 47.018 8.540 -75.464 1.00 96.81 99 VAL A N 1
ATOM 772 C CA . VAL A 1 99 ? 46.122 9.559 -74.893 1.00 96.81 99 VAL A CA 1
ATOM 773 C C . VAL A 1 99 ? 44.687 9.037 -74.789 1.00 96.81 99 VAL A C 1
ATOM 775 O O . VAL A 1 99 ? 44.070 9.198 -73.737 1.00 96.81 99 VAL A O 1
ATOM 778 N N . ALA A 1 100 ? 44.166 8.370 -75.824 1.00 96.75 100 ALA A N 1
ATOM 779 C CA . ALA A 1 100 ? 42.828 7.777 -75.797 1.00 96.75 100 ALA A CA 1
ATOM 780 C C . ALA A 1 100 ? 42.694 6.720 -74.684 1.00 96.75 100 ALA A C 1
ATOM 782 O O . ALA A 1 100 ? 41.745 6.763 -73.898 1.00 96.75 100 ALA A O 1
ATOM 783 N N . ASN A 1 101 ? 43.686 5.835 -74.541 1.00 96.81 101 ASN A N 1
ATOM 784 C CA . ASN A 1 101 ? 43.718 4.826 -73.481 1.00 96.81 101 ASN A CA 1
ATOM 785 C C . ASN A 1 101 ? 43.805 5.462 -72.083 1.00 96.81 101 ASN A C 1
ATOM 787 O O . ASN A 1 101 ? 43.087 5.049 -71.171 1.00 96.81 101 ASN A O 1
ATOM 791 N N . ALA A 1 102 ? 44.637 6.494 -71.904 1.00 95.94 102 ALA A N 1
ATOM 792 C CA . ALA A 1 102 ? 44.750 7.218 -70.637 1.00 95.94 102 ALA A CA 1
ATOM 793 C C . ALA A 1 102 ? 43.441 7.941 -70.268 1.00 95.94 102 ALA A C 1
ATOM 795 O O . ALA A 1 102 ? 43.016 7.911 -69.109 1.00 95.94 102 ALA A O 1
ATOM 796 N N . GLN A 1 103 ? 42.762 8.546 -71.248 1.00 95.75 103 GLN A N 1
ATOM 797 C CA . GLN A 1 103 ? 41.448 9.165 -71.059 1.00 95.75 103 GLN A CA 1
ATOM 798 C C . GLN A 1 103 ? 40.380 8.128 -70.695 1.00 95.75 103 GLN A C 1
ATOM 800 O O . GLN A 1 103 ? 39.618 8.348 -69.751 1.00 95.75 103 GLN A O 1
ATOM 805 N N . GLN A 1 104 ? 40.358 6.978 -71.375 1.00 96.38 104 GLN A N 1
ATOM 806 C CA . GLN A 1 104 ? 39.446 5.876 -71.066 1.00 96.38 104 GLN A CA 1
ATOM 807 C C . GLN A 1 104 ? 39.695 5.318 -69.660 1.00 96.38 104 GLN A C 1
ATOM 809 O O . GLN A 1 104 ? 38.746 5.115 -68.899 1.00 96.38 104 GLN A O 1
ATOM 814 N N . HIS A 1 105 ? 40.958 5.128 -69.271 1.00 95.94 105 HIS A N 1
ATOM 815 C CA . HIS A 1 105 ? 41.312 4.676 -67.928 1.00 95.94 105 HIS A CA 1
ATOM 816 C C . HIS A 1 105 ? 40.855 5.679 -66.859 1.00 95.94 105 HIS A C 1
ATOM 818 O O . HIS A 1 105 ? 40.202 5.294 -65.888 1.00 95.94 105 HIS A O 1
ATOM 824 N N . LYS A 1 106 ? 41.096 6.980 -67.071 1.00 96.44 106 LYS A N 1
ATOM 825 C CA . LYS A 1 106 ? 40.624 8.041 -66.169 1.00 96.44 106 LYS A CA 1
ATOM 826 C C . LYS A 1 106 ? 39.096 8.063 -66.057 1.00 96.44 106 LYS A C 1
ATOM 828 O O . LYS A 1 106 ? 38.578 8.157 -64.945 1.00 96.44 106 LYS A O 1
ATOM 833 N N . ALA A 1 107 ? 38.375 7.935 -67.171 1.00 96.94 107 ALA A N 1
ATOM 834 C CA . ALA A 1 107 ? 36.914 7.890 -67.178 1.00 96.94 107 ALA A CA 1
ATOM 835 C C . ALA A 1 107 ? 36.370 6.662 -66.423 1.00 96.94 107 ALA A C 1
ATOM 837 O O . ALA A 1 107 ? 35.422 6.787 -65.647 1.00 96.94 107 ALA A O 1
ATOM 838 N N . ASN A 1 108 ? 36.993 5.491 -66.586 1.00 97.19 108 ASN A N 1
ATOM 839 C CA . ASN A 1 108 ? 36.619 4.275 -65.860 1.00 97.19 108 ASN A CA 1
ATOM 840 C C . ASN A 1 108 ? 36.876 4.401 -64.351 1.00 97.19 108 ASN A C 1
ATOM 842 O O . ASN A 1 108 ? 36.006 4.048 -63.554 1.00 97.19 108 ASN A O 1
ATOM 846 N N . MET A 1 109 ? 38.017 4.970 -63.948 1.00 95.94 109 MET A N 1
ATOM 847 C CA . MET A 1 109 ? 38.317 5.227 -62.534 1.00 95.94 109 MET A CA 1
ATOM 848 C C . MET A 1 109 ? 37.339 6.234 -61.918 1.00 95.94 109 MET A C 1
ATOM 850 O O . MET A 1 109 ? 36.839 6.006 -60.818 1.00 95.94 109 MET A O 1
ATOM 854 N N . GLN A 1 110 ? 36.986 7.306 -62.635 1.00 96.44 110 GLN A N 1
ATOM 855 C CA . GLN A 1 110 ? 35.973 8.266 -62.180 1.00 96.44 110 GLN A CA 1
ATOM 856 C C . GLN A 1 110 ? 34.592 7.618 -62.019 1.00 96.44 110 GLN A C 1
ATOM 858 O O . GLN A 1 110 ? 33.936 7.840 -61.001 1.00 96.44 110 GLN A O 1
ATOM 863 N N . LYS A 1 111 ? 34.172 6.770 -62.971 1.00 97.19 111 LYS A N 1
ATOM 864 C CA . LYS A 1 111 ? 32.934 5.984 -62.848 1.00 97.19 111 LYS A CA 1
ATOM 865 C C . LYS A 1 111 ? 32.972 5.070 -61.625 1.00 97.19 111 LYS A C 1
ATOM 867 O O . LYS A 1 111 ? 31.998 5.035 -60.877 1.00 97.19 111 LYS A O 1
ATOM 872 N N . LYS A 1 112 ? 34.097 4.390 -61.372 1.00 97.19 112 LYS A N 1
ATOM 873 C CA . LYS A 1 112 ? 34.230 3.502 -60.210 1.00 97.19 112 LYS A CA 1
ATOM 874 C C . LYS A 1 112 ? 34.175 4.260 -58.885 1.00 97.19 112 LYS A C 1
ATOM 876 O O . LYS A 1 112 ? 33.504 3.814 -57.960 1.00 97.19 112 LYS A O 1
ATOM 881 N N . ILE A 1 113 ? 34.821 5.421 -58.801 1.00 96.69 113 ILE A N 1
ATOM 882 C CA . ILE A 1 113 ? 34.763 6.290 -57.617 1.00 96.69 113 ILE A CA 1
ATOM 883 C C . ILE A 1 113 ? 33.333 6.797 -57.388 1.00 96.69 113 ILE A C 1
ATOM 885 O O . ILE A 1 113 ? 32.854 6.787 -56.256 1.00 96.69 113 ILE A O 1
ATOM 889 N N . ALA A 1 114 ? 32.625 7.209 -58.445 1.00 97.19 114 ALA A N 1
ATOM 890 C CA . ALA A 1 114 ? 31.231 7.638 -58.339 1.00 97.19 114 ALA A CA 1
ATOM 891 C C . ALA A 1 114 ? 30.310 6.502 -57.859 1.00 97.19 114 ALA A C 1
ATOM 893 O O . ALA A 1 114 ? 29.470 6.728 -56.989 1.00 97.19 114 ALA A O 1
ATOM 894 N N . GLU A 1 115 ? 30.506 5.282 -58.368 1.00 96.94 115 GLU A N 1
ATOM 895 C CA . GLU A 1 115 ? 29.770 4.089 -57.940 1.00 96.94 115 GLU A CA 1
ATOM 896 C C . GLU A 1 115 ? 30.030 3.761 -56.462 1.00 96.94 115 GLU A C 1
ATOM 898 O O . GLU A 1 115 ? 29.078 3.614 -55.697 1.00 96.94 115 GLU A O 1
ATOM 903 N N . LEU A 1 116 ? 31.297 3.714 -56.034 1.00 96.94 116 LEU A N 1
ATOM 904 C CA . LEU A 1 116 ? 31.664 3.452 -54.637 1.00 96.94 116 LEU A CA 1
ATOM 905 C C . LEU A 1 116 ? 31.103 4.522 -53.694 1.00 96.94 116 LEU A C 1
ATOM 907 O O . LEU A 1 116 ? 30.549 4.193 -52.649 1.00 96.94 116 LEU A O 1
ATOM 911 N N . ASN A 1 117 ? 31.161 5.797 -54.084 1.00 96.88 117 ASN A N 1
ATOM 912 C CA . ASN A 1 117 ? 30.571 6.885 -53.304 1.00 96.88 117 ASN A CA 1
ATOM 913 C C . ASN A 1 117 ? 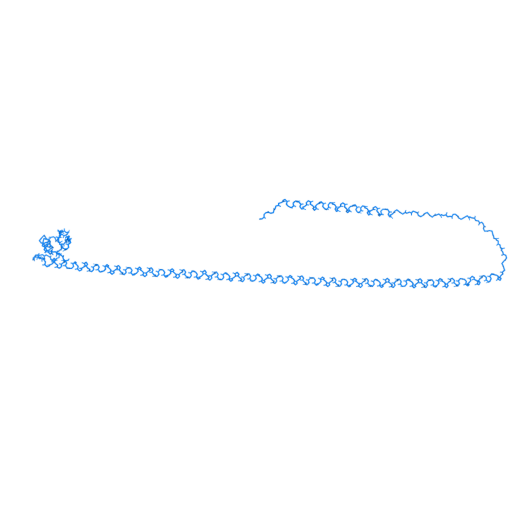29.043 6.765 -53.207 1.00 96.88 117 ASN A C 1
ATOM 915 O O . ASN A 1 117 ? 28.467 7.080 -52.164 1.00 96.88 117 ASN A O 1
ATOM 919 N N . HIS A 1 118 ? 28.369 6.323 -54.272 1.00 96.75 118 HIS A N 1
ATOM 920 C CA . HIS A 1 118 ? 26.928 6.080 -54.240 1.00 96.75 118 HIS A CA 1
ATOM 921 C C . HIS A 1 118 ? 26.578 4.889 -53.337 1.00 96.75 118 HIS A C 1
ATOM 923 O O . HIS A 1 118 ? 25.672 4.999 -52.510 1.00 96.75 118 HIS A O 1
ATOM 929 N N . GLN A 1 119 ? 27.332 3.790 -53.433 1.00 96.38 119 GLN A N 1
ATOM 930 C CA . GLN A 1 119 ? 27.172 2.614 -52.575 1.00 96.38 119 GLN A CA 1
ATOM 931 C C . GLN A 1 119 ? 27.404 2.955 -51.098 1.00 96.38 119 GLN A C 1
ATOM 933 O O . GLN A 1 119 ? 26.578 2.591 -50.261 1.00 96.38 119 GLN A O 1
ATOM 938 N N . GLN A 1 120 ? 28.453 3.720 -50.781 1.00 96.44 120 GLN A N 1
ATOM 939 C CA . GLN A 1 120 ? 28.743 4.160 -49.416 1.00 96.44 120 GLN A CA 1
ATOM 940 C C . GLN A 1 120 ? 27.612 5.034 -48.862 1.00 96.44 120 GLN A C 1
ATOM 942 O O . GLN A 1 120 ? 27.089 4.750 -47.789 1.00 96.44 120 GLN A O 1
ATOM 947 N N . LYS A 1 121 ? 27.142 6.033 -49.626 1.00 96.62 121 LYS A N 1
ATOM 948 C CA . LYS A 1 121 ? 26.005 6.878 -49.216 1.00 96.62 121 LYS A CA 1
ATOM 949 C C . LYS A 1 121 ? 24.725 6.069 -48.998 1.00 96.62 121 LYS A C 1
ATOM 951 O O . LYS A 1 121 ? 23.992 6.335 -48.048 1.00 96.62 121 LYS A O 1
ATOM 956 N N . ALA A 1 122 ? 24.447 5.086 -49.856 1.00 96.62 122 ALA A N 1
ATOM 957 C CA . ALA A 1 122 ? 23.288 4.211 -49.704 1.00 96.62 122 ALA A CA 1
ATOM 958 C C . ALA A 1 122 ? 23.406 3.310 -48.460 1.00 96.62 122 ALA A C 1
ATOM 960 O O . ALA A 1 122 ? 22.416 3.103 -47.757 1.00 96.62 122 ALA A O 1
ATOM 961 N N . MET A 1 123 ? 24.604 2.801 -48.161 1.00 96.31 123 MET A N 1
ATOM 962 C CA . MET A 1 123 ? 24.874 2.013 -46.958 1.00 96.31 123 MET A CA 1
ATOM 963 C C . MET A 1 123 ? 24.747 2.863 -45.689 1.00 96.31 123 MET A C 1
ATOM 965 O O . MET A 1 123 ? 24.033 2.467 -44.769 1.00 96.31 123 MET A O 1
ATOM 969 N N . ASP A 1 124 ? 25.335 4.059 -45.665 1.00 96.38 124 ASP A N 1
ATOM 970 C CA . ASP A 1 124 ? 25.246 4.991 -44.537 1.00 96.38 124 ASP A CA 1
ATOM 971 C C . ASP A 1 124 ? 23.795 5.429 -44.280 1.00 96.38 124 ASP A C 1
ATOM 973 O O . ASP A 1 124 ? 23.350 5.491 -43.131 1.00 96.38 124 ASP A O 1
ATOM 977 N N . ALA A 1 125 ? 23.015 5.662 -45.343 1.00 96.94 125 ALA A N 1
ATOM 978 C CA . ALA A 1 125 ? 21.588 5.956 -45.235 1.00 96.94 125 ALA A CA 1
ATOM 979 C C . ALA A 1 125 ? 20.806 4.783 -44.618 1.00 96.94 125 ALA A C 1
ATOM 981 O O . ALA A 1 125 ? 20.000 5.000 -43.710 1.00 96.94 125 ALA A O 1
ATOM 982 N N . LYS A 1 126 ? 21.082 3.540 -45.043 1.00 96.94 126 LYS A N 1
ATOM 983 C CA . LYS A 1 126 ? 20.469 2.331 -44.466 1.00 96.94 126 LYS A CA 1
ATOM 984 C C . LYS A 1 126 ? 20.853 2.133 -43.000 1.00 96.94 126 LYS A C 1
ATOM 986 O O . LYS A 1 126 ? 19.979 1.849 -42.185 1.00 96.94 126 LYS A O 1
ATOM 991 N N . ILE A 1 127 ? 22.124 2.324 -42.644 1.00 96.56 127 ILE A N 1
ATOM 992 C CA . ILE A 1 127 ? 22.603 2.219 -41.256 1.00 96.56 127 ILE A CA 1
ATOM 993 C C . ILE A 1 127 ? 21.942 3.291 -40.382 1.00 96.56 127 ILE A C 1
ATOM 995 O O . ILE A 1 127 ? 21.453 2.989 -39.295 1.00 96.56 127 ILE A O 1
ATOM 999 N N . SER A 1 128 ? 21.869 4.534 -40.864 1.00 96.38 128 SER A N 1
ATOM 1000 C CA . SER A 1 128 ? 21.207 5.636 -40.157 1.00 96.38 128 SER A CA 1
ATOM 1001 C C . SER A 1 128 ? 19.713 5.365 -39.949 1.00 96.38 128 SER A C 1
ATOM 1003 O O . SER A 1 128 ? 19.200 5.547 -38.844 1.00 96.38 128 SER A O 1
ATOM 1005 N N . GLN A 1 129 ? 19.017 4.860 -40.973 1.00 96.44 129 GLN A N 1
ATOM 1006 C CA . GLN A 1 129 ? 17.607 4.483 -40.869 1.00 96.44 129 GLN A CA 1
ATOM 1007 C C . GL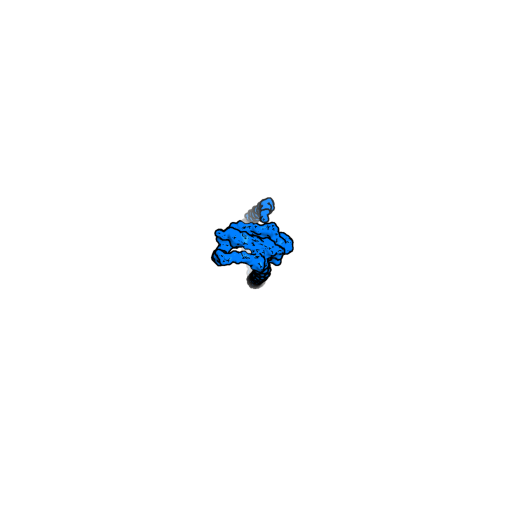N A 1 129 ? 17.396 3.325 -39.884 1.00 96.44 129 GLN A C 1
ATOM 1009 O O . GLN A 1 129 ? 16.517 3.414 -39.027 1.00 96.44 129 GLN A O 1
ATOM 1014 N N . ALA A 1 130 ? 18.225 2.279 -39.952 1.00 96.75 130 ALA A N 1
ATOM 1015 C CA . ALA A 1 130 ? 18.169 1.151 -39.025 1.00 96.75 130 ALA A CA 1
ATOM 1016 C C . ALA A 1 130 ? 18.425 1.594 -37.577 1.00 96.75 130 ALA A C 1
ATOM 1018 O O . ALA A 1 130 ? 17.697 1.190 -36.673 1.00 96.75 130 ALA A O 1
ATOM 1019 N N . LYS A 1 131 ? 19.397 2.490 -37.353 1.00 96.81 131 LYS A N 1
ATOM 1020 C CA . LYS A 1 131 ? 19.685 3.052 -36.027 1.00 96.81 131 LYS A CA 1
ATOM 1021 C C . LYS A 1 131 ? 18.514 3.873 -35.487 1.00 96.81 131 LYS A C 1
ATOM 1023 O O . LYS A 1 131 ? 18.148 3.700 -34.329 1.00 96.81 131 LYS A O 1
ATOM 1028 N N . ARG A 1 132 ? 17.895 4.727 -36.315 1.00 96.69 132 ARG A N 1
ATOM 1029 C CA . ARG A 1 132 ? 16.707 5.507 -35.919 1.00 96.69 132 ARG A CA 1
ATOM 1030 C C . ARG A 1 132 ? 15.530 4.603 -35.561 1.00 96.69 132 ARG A C 1
ATOM 1032 O O . ARG A 1 132 ? 14.880 4.847 -34.551 1.00 96.69 132 ARG A O 1
ATOM 1039 N N . LEU A 1 133 ? 15.286 3.555 -36.351 1.00 96.56 133 LEU A N 1
ATOM 1040 C CA . LEU A 1 133 ? 14.215 2.598 -36.078 1.00 96.56 133 LEU A CA 1
ATOM 1041 C C . LEU A 1 133 ? 14.476 1.817 -34.783 1.00 96.56 133 LEU A C 1
ATOM 1043 O O . LEU A 1 133 ? 13.577 1.703 -33.955 1.00 96.56 133 LEU A O 1
ATOM 1047 N N . ALA A 1 134 ? 15.707 1.342 -34.569 1.00 96.75 134 ALA A N 1
ATOM 1048 C CA . ALA A 1 134 ? 16.089 0.650 -33.340 1.00 96.75 134 ALA A CA 1
ATOM 1049 C C . ALA A 1 134 ? 15.964 1.559 -32.104 1.00 96.75 134 ALA A C 1
ATOM 1051 O O . ALA A 1 134 ? 15.467 1.127 -31.067 1.00 96.75 134 ALA A O 1
ATOM 1052 N N . GLU A 1 135 ? 16.357 2.832 -32.211 1.00 96.62 135 GLU A N 1
ATOM 1053 C CA . GLU A 1 135 ? 16.219 3.805 -31.122 1.00 96.62 135 GLU A CA 1
ATOM 1054 C C . GLU A 1 135 ? 14.747 4.118 -30.810 1.00 96.62 135 GLU A C 1
ATOM 1056 O O . GLU A 1 135 ? 14.368 4.185 -29.640 1.00 96.62 135 GLU A O 1
ATOM 1061 N N . GLN A 1 136 ? 13.900 4.268 -31.834 1.00 96.50 136 GLN A N 1
ATOM 1062 C CA . GLN A 1 136 ? 12.453 4.440 -31.660 1.00 96.50 136 GLN A CA 1
ATOM 1063 C C . GLN A 1 136 ? 11.820 3.215 -30.995 1.00 96.50 136 GLN A C 1
ATOM 1065 O O . GLN A 1 136 ? 11.110 3.362 -30.004 1.00 96.50 136 GLN A O 1
ATOM 1070 N N . GLN A 1 137 ? 12.143 2.006 -31.460 1.00 96.25 137 GLN A N 1
ATOM 1071 C CA . GLN A 1 137 ? 11.655 0.765 -30.855 1.00 96.25 137 GLN A CA 1
ATOM 1072 C C . GLN A 1 137 ? 12.112 0.615 -29.399 1.00 96.25 137 GLN A C 1
ATOM 1074 O O . GLN A 1 137 ? 11.314 0.223 -28.548 1.00 96.25 137 GLN A O 1
ATOM 1079 N N . ALA A 1 138 ? 13.363 0.967 -29.085 1.00 96.75 138 ALA A N 1
ATOM 1080 C CA . ALA A 1 138 ? 13.871 0.951 -27.716 1.00 96.75 138 ALA A CA 1
ATOM 1081 C C . ALA A 1 138 ? 13.144 1.968 -26.819 1.00 96.75 138 ALA A C 1
ATOM 1083 O O . ALA A 1 138 ? 12.767 1.631 -25.695 1.00 96.75 138 ALA A O 1
ATOM 1084 N N . LYS A 1 139 ? 12.892 3.188 -27.315 1.00 96.75 139 LYS A N 1
ATOM 1085 C CA . LYS A 1 139 ? 12.122 4.221 -26.600 1.00 96.75 139 LYS A CA 1
ATOM 1086 C C . LYS A 1 139 ? 10.677 3.786 -26.356 1.00 96.75 139 LYS A C 1
ATOM 1088 O O . LYS A 1 139 ? 10.191 3.908 -25.233 1.00 96.75 139 LYS A O 1
ATOM 1093 N N . ASP A 1 140 ? 10.017 3.220 -27.361 1.00 96.00 140 ASP A N 1
ATOM 1094 C CA . ASP A 1 140 ? 8.646 2.721 -27.239 1.00 96.00 140 ASP A CA 1
ATOM 1095 C C . ASP A 1 140 ? 8.552 1.528 -26.282 1.00 96.00 140 ASP A C 1
ATOM 1097 O O . ASP A 1 140 ? 7.614 1.444 -25.484 1.00 96.00 140 ASP A O 1
ATOM 1101 N N . ALA A 1 141 ? 9.527 0.615 -26.317 1.00 96.50 141 ALA A N 1
ATOM 1102 C CA . ALA A 1 141 ? 9.601 -0.508 -25.388 1.00 96.50 141 ALA A CA 1
ATOM 1103 C C . ALA A 1 141 ? 9.816 -0.026 -23.945 1.00 96.50 141 ALA A C 1
ATOM 1105 O O . ALA A 1 141 ? 9.097 -0.465 -23.045 1.00 96.50 141 ALA A O 1
ATOM 1106 N N . ALA A 1 142 ? 10.732 0.924 -23.728 1.00 96.69 142 ALA A N 1
ATOM 1107 C CA . ALA A 1 142 ? 10.975 1.525 -22.419 1.00 96.69 142 ALA A CA 1
ATOM 1108 C C . ALA A 1 142 ? 9.734 2.263 -21.889 1.00 96.69 142 ALA A C 1
ATOM 1110 O O . ALA A 1 142 ? 9.352 2.075 -20.733 1.00 96.69 142 ALA A O 1
ATOM 1111 N N . LEU A 1 143 ? 9.042 3.032 -22.737 1.00 96.88 143 LEU A N 1
ATOM 1112 C CA . LEU A 1 143 ? 7.811 3.730 -22.358 1.00 96.88 143 LEU A CA 1
ATOM 1113 C C . LEU A 1 143 ? 6.685 2.748 -22.004 1.00 96.88 143 LEU A C 1
ATOM 1115 O O . LEU A 1 143 ? 5.965 2.956 -21.027 1.00 96.88 143 LEU A O 1
ATOM 1119 N N . LYS A 1 144 ? 6.528 1.659 -22.770 1.00 96.31 144 LYS A N 1
ATOM 1120 C CA . LYS A 1 144 ? 5.563 0.594 -22.454 1.00 96.31 144 LYS A CA 1
ATOM 1121 C C . LYS A 1 144 ? 5.900 -0.087 -21.129 1.00 96.31 144 LYS A C 1
ATOM 1123 O O . LYS A 1 144 ? 5.005 -0.251 -20.303 1.00 96.31 144 LYS A O 1
ATOM 1128 N N . GLN A 1 145 ? 7.167 -0.426 -20.891 1.00 95.88 145 GLN A N 1
ATOM 1129 C CA . GLN A 1 145 ? 7.606 -1.013 -19.622 1.00 95.88 145 GLN A CA 1
ATOM 1130 C C . GLN A 1 145 ? 7.354 -0.072 -18.439 1.00 95.88 145 GLN A C 1
ATOM 1132 O O . GLN A 1 145 ? 6.828 -0.513 -17.419 1.00 95.88 145 GLN A O 1
ATOM 1137 N N . GLN A 1 146 ? 7.645 1.223 -18.585 1.00 96.50 146 GLN A N 1
ATOM 1138 C CA . GLN A 1 146 ? 7.384 2.217 -17.546 1.00 96.50 146 GLN A CA 1
ATOM 1139 C C . GLN A 1 146 ? 5.885 2.335 -17.239 1.00 96.50 146 GLN A C 1
ATOM 1141 O O . GLN A 1 146 ? 5.504 2.310 -16.071 1.00 96.50 146 GLN A O 1
ATOM 1146 N N . LYS A 1 147 ? 5.026 2.388 -18.268 1.00 96.69 147 LYS A N 1
ATOM 1147 C CA . LYS A 1 147 ? 3.564 2.420 -18.093 1.00 96.69 147 LYS A CA 1
ATOM 1148 C C . LYS A 1 147 ? 3.042 1.164 -17.395 1.00 96.69 147 LYS A C 1
ATOM 1150 O O . LYS A 1 147 ? 2.227 1.275 -16.486 1.00 96.69 147 LYS A O 1
ATOM 1155 N N . VAL A 1 148 ? 3.524 -0.022 -17.774 1.00 96.56 148 VAL A N 1
ATOM 1156 C CA . VAL A 1 148 ? 3.135 -1.287 -17.125 1.00 96.56 148 VAL A CA 1
ATOM 1157 C C . VAL A 1 148 ? 3.597 -1.322 -15.665 1.00 96.56 148 VAL A C 1
ATOM 1159 O O . VAL A 1 148 ? 2.819 -1.696 -14.789 1.00 96.56 148 VAL A O 1
ATOM 1162 N N . ALA A 1 149 ? 4.827 -0.891 -15.376 1.00 96.75 149 ALA A N 1
ATOM 1163 C CA . ALA A 1 149 ? 5.342 -0.818 -14.010 1.00 96.75 149 ALA A CA 1
ATOM 1164 C C . ALA A 1 149 ? 4.555 0.185 -13.147 1.00 96.75 149 ALA A C 1
ATOM 1166 O O . ALA A 1 149 ? 4.235 -0.109 -11.994 1.00 96.75 149 ALA A O 1
ATOM 1167 N N . GLU A 1 150 ? 4.197 1.345 -13.703 1.00 97.06 150 GLU A N 1
ATOM 1168 C CA . GLU A 1 150 ? 3.383 2.350 -13.018 1.00 97.06 150 GLU A CA 1
ATOM 1169 C C . GLU A 1 150 ? 1.964 1.839 -12.741 1.00 97.06 150 GLU A C 1
ATOM 1171 O O . GLU A 1 150 ? 1.476 1.984 -11.619 1.00 97.06 150 GLU A O 1
ATOM 1176 N N . LEU A 1 151 ? 1.317 1.197 -13.721 1.00 97.06 151 LEU A N 1
ATOM 1177 C CA . LEU A 1 151 ? -0.003 0.589 -13.543 1.00 97.06 151 LEU A CA 1
ATOM 1178 C C . LEU A 1 151 ? 0.027 -0.502 -12.471 1.00 97.06 151 LEU A C 1
ATOM 1180 O O . LEU A 1 151 ? -0.795 -0.466 -11.559 1.00 97.06 151 LEU A O 1
ATOM 1184 N N . LYS A 1 152 ? 1.021 -1.397 -12.504 1.00 96.88 152 LYS A N 1
ATOM 1185 C CA . LYS A 1 152 ? 1.187 -2.445 -11.487 1.00 96.88 152 LYS A CA 1
ATOM 1186 C C . LYS A 1 152 ? 1.404 -1.856 -10.092 1.00 96.88 152 LYS A C 1
ATOM 1188 O O . LYS A 1 152 ? 0.825 -2.341 -9.124 1.00 96.88 152 LYS A O 1
ATOM 1193 N N . LYS A 1 153 ? 2.191 -0.780 -9.974 1.00 96.81 153 LYS A N 1
ATOM 1194 C CA . LYS A 1 153 ? 2.393 -0.073 -8.700 1.00 96.81 153 LYS A CA 1
ATOM 1195 C C . LYS A 1 153 ? 1.097 0.573 -8.201 1.00 96.81 153 LYS A C 1
ATOM 1197 O O . LYS A 1 153 ? 0.788 0.453 -7.018 1.00 96.81 153 LYS A O 1
ATOM 1202 N N . LYS A 1 154 ? 0.329 1.228 -9.080 1.00 96.56 154 LYS A N 1
ATOM 1203 C CA . LYS A 1 154 ? -0.976 1.821 -8.732 1.00 96.56 154 LYS A CA 1
ATOM 1204 C C . LYS A 1 154 ? -1.986 0.756 -8.308 1.00 96.56 154 LYS A C 1
ATOM 1206 O O . LYS A 1 154 ? -2.684 0.954 -7.319 1.00 96.56 154 LYS A O 1
ATOM 1211 N N . GLU A 1 155 ? -2.029 -0.376 -9.004 1.00 96.56 155 GLU A N 1
ATOM 1212 C CA . GLU A 1 155 ? -2.897 -1.504 -8.663 1.00 96.56 155 GLU A CA 1
ATOM 1213 C C . GLU A 1 155 ? -2.532 -2.102 -7.299 1.00 96.56 155 GLU A C 1
ATOM 1215 O O . GLU A 1 155 ? -3.403 -2.249 -6.445 1.00 96.56 155 GLU A O 1
ATOM 1220 N N . GLN A 1 156 ? -1.243 -2.349 -7.038 1.00 96.62 156 GLN A N 1
ATOM 1221 C CA . GLN A 1 156 ? -0.776 -2.827 -5.732 1.00 96.62 156 GLN A CA 1
ATOM 1222 C C . GLN A 1 156 ? -1.110 -1.845 -4.601 1.00 96.62 156 GLN A C 1
ATOM 1224 O O . GLN A 1 156 ? -1.585 -2.261 -3.546 1.00 96.62 156 GLN A O 1
ATOM 1229 N N . GLN A 1 157 ? -0.917 -0.541 -4.816 1.00 96.81 157 GLN A N 1
ATOM 1230 C CA . GLN A 1 157 ? -1.282 0.485 -3.834 1.00 96.81 157 GLN A CA 1
ATOM 1231 C C . GLN A 1 157 ? -2.793 0.532 -3.579 1.00 96.81 157 GLN A C 1
ATOM 1233 O O . GLN A 1 157 ? -3.219 0.707 -2.437 1.00 96.81 157 GLN A O 1
ATOM 1238 N N . LEU A 1 158 ? -3.613 0.370 -4.620 1.00 97.25 158 LEU A N 1
ATOM 1239 C CA . LEU A 1 158 ? -5.065 0.320 -4.478 1.00 97.25 158 LEU A CA 1
ATOM 1240 C C . LEU A 1 158 ? -5.501 -0.930 -3.703 1.00 97.25 158 LEU A C 1
ATOM 1242 O O . LEU A 1 158 ? -6.289 -0.810 -2.768 1.00 97.25 158 LEU A O 1
ATOM 1246 N N . GLN A 1 159 ? -4.947 -2.101 -4.026 1.00 96.88 159 GLN A N 1
ATOM 1247 C CA . GLN A 1 159 ? -5.225 -3.347 -3.306 1.00 96.88 159 GLN A CA 1
ATOM 1248 C C . GLN A 1 159 ? -4.829 -3.253 -1.826 1.00 96.88 159 GLN A C 1
ATOM 1250 O O . GLN A 1 159 ? -5.619 -3.631 -0.963 1.00 96.88 159 GLN A O 1
ATOM 1255 N N . GLN A 1 160 ? -3.659 -2.681 -1.516 1.00 97.00 160 GLN A N 1
ATOM 1256 C CA . GLN A 1 160 ? -3.225 -2.441 -0.134 1.00 97.00 160 GLN A CA 1
ATOM 1257 C C . GLN A 1 160 ? -4.185 -1.509 0.613 1.00 97.00 160 GLN A C 1
ATOM 1259 O O . GLN A 1 160 ? -4.607 -1.834 1.720 1.00 97.00 160 GLN A O 1
ATOM 1264 N N . ARG A 1 161 ? -4.604 -0.396 -0.005 1.00 97.31 161 ARG A N 1
ATOM 1265 C CA . ARG A 1 161 ? -5.576 0.536 0.595 1.00 97.31 161 ARG A CA 1
ATOM 1266 C C . ARG A 1 161 ? -6.940 -0.109 0.834 1.00 97.31 161 ARG A C 1
ATOM 1268 O O . ARG A 1 161 ? -7.571 0.173 1.849 1.00 97.31 161 ARG A O 1
ATOM 1275 N N . ILE A 1 162 ? -7.409 -0.955 -0.084 1.00 97.12 162 ILE A N 1
ATOM 1276 C CA . ILE A 1 162 ? -8.670 -1.693 0.078 1.00 97.12 162 ILE A CA 1
ATOM 1277 C C . ILE A 1 162 ? -8.548 -2.704 1.223 1.00 97.12 162 ILE A C 1
ATOM 1279 O O . ILE A 1 162 ? -9.429 -2.758 2.080 1.00 97.12 162 ILE A O 1
ATOM 1283 N N . ALA A 1 163 ? -7.453 -3.468 1.273 1.00 97.38 163 ALA A N 1
ATOM 1284 C CA . ALA A 1 163 ? -7.204 -4.436 2.338 1.00 97.38 163 ALA A CA 1
ATOM 1285 C C . ALA A 1 163 ? -7.108 -3.761 3.716 1.00 97.38 163 ALA A C 1
ATOM 1287 O O . ALA A 1 163 ? -7.719 -4.230 4.675 1.00 97.38 163 ALA A O 1
ATOM 1288 N N . GLU A 1 164 ? -6.407 -2.630 3.808 1.00 97.19 164 GLU A N 1
ATOM 1289 C CA . GLU A 1 164 ? -6.285 -1.853 5.042 1.00 97.19 164 GLU A CA 1
ATOM 1290 C C . GLU A 1 164 ? -7.634 -1.283 5.494 1.00 97.19 164 GLU A C 1
ATOM 1292 O O . GLU A 1 164 ? -8.005 -1.451 6.654 1.00 97.19 164 GLU A O 1
ATOM 1297 N N . ARG A 1 165 ? -8.419 -0.689 4.582 1.00 97.25 165 ARG A N 1
ATOM 1298 C CA . ARG A 1 165 ? -9.773 -0.208 4.903 1.00 97.25 165 ARG A CA 1
ATOM 1299 C C . ARG A 1 165 ? -10.674 -1.331 5.399 1.00 97.25 165 ARG A C 1
ATOM 1301 O O . ARG A 1 165 ? -11.348 -1.151 6.406 1.00 97.25 165 ARG A O 1
ATOM 1308 N N . LYS A 1 166 ? -10.647 -2.493 4.740 1.00 97.38 166 LYS A N 1
ATOM 1309 C CA . LYS A 1 166 ? -11.437 -3.658 5.155 1.00 97.38 166 LYS A CA 1
ATOM 1310 C C . LYS A 1 166 ? -11.025 -4.151 6.543 1.00 97.38 166 LYS A C 1
ATOM 1312 O O . LYS A 1 166 ? -11.893 -4.460 7.352 1.00 97.38 166 LYS A O 1
ATOM 1317 N N . LYS A 1 167 ? -9.721 -4.181 6.841 1.00 97.25 167 LYS A N 1
ATOM 1318 C CA . LYS A 1 167 ? -9.215 -4.549 8.170 1.00 97.25 167 LYS A CA 1
ATOM 1319 C C . LYS A 1 167 ? -9.669 -3.549 9.239 1.00 97.25 167 LYS A C 1
ATOM 1321 O O . LYS A 1 167 ? -10.198 -3.963 10.262 1.00 97.25 167 LYS A O 1
ATOM 1326 N N . GLN A 1 168 ? -9.536 -2.248 8.979 1.00 97.06 168 GLN A N 1
ATOM 1327 C CA . GLN A 1 168 ? -9.987 -1.197 9.899 1.00 97.06 168 GLN A CA 1
ATOM 1328 C C . GLN A 1 168 ? -11.505 -1.235 10.130 1.00 97.06 168 GLN A C 1
ATOM 1330 O O . GLN A 1 168 ? -11.970 -1.006 11.243 1.00 97.06 168 GLN A O 1
ATOM 1335 N N . GLU A 1 169 ? -12.294 -1.520 9.093 1.00 97.06 169 GLU A N 1
ATOM 1336 C CA . GLU A 1 169 ? -13.746 -1.667 9.205 1.00 97.06 169 GLU A CA 1
ATOM 1337 C C . GLU A 1 169 ? -14.128 -2.902 10.031 1.00 97.06 169 GLU A C 1
ATOM 1339 O O . GLU A 1 169 ? -14.969 -2.800 10.924 1.00 97.06 169 GLU A O 1
ATOM 1344 N N . GLN A 1 170 ? -13.458 -4.038 9.811 1.00 97.00 170 GLN A N 1
ATOM 1345 C CA . GLN A 1 170 ? -13.638 -5.243 10.624 1.00 97.00 170 GLN A CA 1
ATOM 1346 C C . GLN A 1 170 ? -13.253 -5.011 12.090 1.00 97.00 170 GLN A C 1
ATOM 1348 O O . GLN A 1 170 ? -14.009 -5.390 12.979 1.00 97.00 170 GLN A O 1
ATOM 1353 N N . GLU A 1 171 ? -12.128 -4.344 12.360 1.00 97.00 171 GLU A N 1
ATOM 1354 C CA . GLU A 1 171 ? -11.702 -4.002 13.722 1.00 97.00 171 GLU A CA 1
ATOM 1355 C C . GLU A 1 171 ? -12.711 -3.076 14.420 1.00 97.00 171 GLU A C 1
ATOM 1357 O O . GLU A 1 171 ? -13.056 -3.302 15.581 1.00 97.00 171 GLU A O 1
ATOM 1362 N N . LYS A 1 172 ? -13.248 -2.073 13.710 1.00 97.44 172 LYS A N 1
ATOM 1363 C CA . LYS A 1 172 ? -14.304 -1.191 14.236 1.00 97.44 172 LYS A CA 1
ATOM 1364 C C . LYS A 1 172 ? -15.598 -1.948 14.521 1.00 97.44 172 LYS A C 1
ATOM 1366 O O . LYS A 1 172 ? -16.205 -1.721 15.566 1.00 97.44 172 LYS A O 1
ATOM 1371 N N . LEU A 1 173 ? -16.013 -2.843 13.625 1.00 97.75 173 LEU A N 1
ATOM 1372 C CA . LEU A 1 173 ? -17.213 -3.658 13.807 1.00 97.75 173 LEU A CA 1
ATOM 1373 C C . LEU A 1 173 ? -17.065 -4.614 14.999 1.00 97.75 173 LEU A C 1
ATOM 1375 O O . LEU A 1 173 ? -17.967 -4.703 15.830 1.00 97.75 173 LEU A O 1
ATOM 1379 N N . GLU A 1 174 ? -15.914 -5.274 15.131 1.00 97.44 174 GLU A N 1
ATOM 1380 C CA . GLU A 1 174 ? -15.593 -6.144 16.267 1.00 97.44 174 GLU A CA 1
ATOM 1381 C C . GLU A 1 174 ? -15.553 -5.365 17.588 1.00 97.44 174 GLU A C 1
ATOM 1383 O O . GLU A 1 174 ? -16.125 -5.802 18.588 1.00 97.44 174 GLU A O 1
ATOM 1388 N N . MET A 1 175 ? -14.936 -4.180 17.605 1.00 97.50 175 MET A N 1
ATOM 1389 C CA . MET A 1 175 ? -14.919 -3.316 18.787 1.00 97.50 175 MET A CA 1
ATOM 1390 C C . MET A 1 175 ? -16.331 -2.858 19.173 1.00 97.50 175 MET A C 1
ATOM 1392 O O . MET A 1 175 ? -16.696 -2.923 20.348 1.00 97.50 175 MET A O 1
ATOM 1396 N N . ALA A 1 176 ? -17.150 -2.454 18.197 1.00 97.62 176 ALA A N 1
ATOM 1397 C CA . ALA A 1 176 ? -18.540 -2.073 18.426 1.00 97.62 176 ALA A CA 1
ATOM 1398 C C . ALA A 1 176 ? -19.369 -3.249 18.966 1.00 97.62 176 ALA A C 1
ATOM 1400 O O . ALA A 1 176 ? -20.127 -3.076 19.922 1.00 97.62 176 ALA A O 1
ATOM 1401 N N . ARG A 1 177 ? -19.176 -4.460 18.425 1.00 97.69 177 ARG A N 1
ATOM 1402 C CA . ARG A 1 177 ? -19.841 -5.682 18.898 1.00 97.69 177 ARG A CA 1
ATOM 1403 C C . ARG A 1 177 ? -19.443 -6.027 20.332 1.00 97.69 177 ARG A C 1
ATOM 1405 O O . ARG A 1 177 ? -20.316 -6.328 21.143 1.00 97.69 177 ARG A O 1
ATOM 1412 N N . LYS A 1 178 ? -18.152 -5.939 20.669 1.00 97.56 178 LYS A N 1
ATOM 1413 C CA . LYS A 1 178 ? -17.655 -6.165 22.037 1.00 97.56 178 LYS A CA 1
ATOM 1414 C C . LYS A 1 178 ? -18.218 -5.142 23.019 1.00 97.56 178 LYS A C 1
ATOM 1416 O O . LYS A 1 178 ? -18.669 -5.528 24.092 1.00 97.56 178 LYS A O 1
ATOM 1421 N N . LEU A 1 179 ? -18.248 -3.862 22.646 1.00 98.06 179 LEU A N 1
ATOM 1422 C CA . LEU A 1 179 ? -18.815 -2.810 23.491 1.00 98.06 179 LEU A CA 1
ATOM 1423 C C . LEU A 1 179 ? -20.325 -2.997 23.698 1.00 98.06 179 LEU A C 1
ATOM 1425 O O . LEU A 1 179 ? -20.811 -2.838 24.815 1.00 98.06 179 LEU A O 1
ATOM 1429 N N . ALA A 1 180 ? -21.066 -3.362 22.649 1.00 97.69 180 ALA A N 1
ATOM 1430 C CA . ALA A 1 180 ? -22.493 -3.657 22.750 1.00 97.69 180 ALA A CA 1
ATOM 1431 C C . ALA A 1 180 ? -22.761 -4.873 23.651 1.00 97.69 180 ALA A C 1
ATOM 1433 O O . ALA A 1 180 ? -23.624 -4.803 24.523 1.00 97.69 180 ALA A O 1
ATOM 1434 N N . ALA A 1 181 ? -21.978 -5.949 23.505 1.00 97.81 181 ALA A N 1
ATOM 1435 C CA . ALA A 1 181 ? -22.077 -7.133 24.356 1.00 97.81 181 ALA A CA 1
ATOM 1436 C C . ALA A 1 181 ? -21.749 -6.823 25.828 1.00 97.81 181 ALA A C 1
ATOM 1438 O O . ALA A 1 181 ? -22.476 -7.257 26.717 1.00 97.81 181 ALA A O 1
ATOM 1439 N N . GLN A 1 182 ? -20.707 -6.027 26.095 1.00 97.69 182 GLN A N 1
ATOM 1440 C CA . GLN A 1 182 ? -20.370 -5.598 27.458 1.00 97.69 182 GLN A CA 1
ATOM 1441 C C . GLN A 1 182 ? -21.473 -4.740 28.081 1.00 97.69 182 GLN A C 1
ATOM 1443 O O . GLN A 1 182 ? -21.817 -4.948 29.241 1.00 97.69 182 GLN A O 1
ATOM 1448 N N . LYS A 1 183 ? -22.060 -3.805 27.322 1.00 97.88 183 LYS A N 1
ATOM 1449 C CA . LYS A 1 183 ? -23.186 -2.991 27.801 1.00 97.88 183 LYS A CA 1
ATOM 1450 C C . LYS A 1 183 ? -24.420 -3.840 28.099 1.00 97.88 183 LYS A C 1
ATOM 1452 O O . LYS A 1 183 ? -25.033 -3.644 29.141 1.00 97.88 183 LYS A O 1
ATOM 1457 N N . ALA A 1 184 ? -24.757 -4.788 27.224 1.00 97.88 184 ALA A N 1
ATOM 1458 C CA . ALA A 1 184 ? -25.878 -5.699 27.442 1.00 97.88 184 ALA A CA 1
ATOM 1459 C C . ALA A 1 184 ? -25.672 -6.555 28.702 1.00 97.88 184 ALA A C 1
ATOM 1461 O O . ALA A 1 184 ? -26.572 -6.640 29.532 1.00 97.88 184 ALA A O 1
ATOM 1462 N N . LEU A 1 185 ? -24.470 -7.111 28.889 1.00 98.00 185 LEU A N 1
ATOM 1463 C CA . LEU A 1 185 ? -24.138 -7.891 30.081 1.00 98.00 185 LEU A CA 1
ATOM 1464 C C . LEU A 1 185 ? -24.186 -7.039 31.359 1.00 98.00 185 LEU A C 1
ATOM 1466 O O . LEU A 1 185 ? -24.731 -7.477 32.368 1.00 98.00 185 LEU A O 1
ATOM 1470 N N . ALA A 1 186 ? -23.647 -5.817 31.321 1.00 97.94 186 ALA A N 1
ATOM 1471 C CA . ALA A 1 186 ? -23.68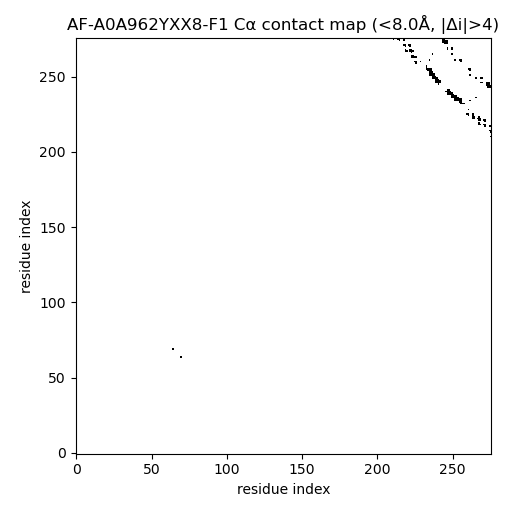5 -4.904 32.461 1.00 97.94 186 ALA A CA 1
ATOM 1472 C C . ALA A 1 186 ? -25.124 -4.532 32.853 1.00 97.94 186 ALA A C 1
ATOM 1474 O O . ALA A 1 186 ? -25.444 -4.498 34.040 1.00 97.94 186 ALA A O 1
ATOM 1475 N N . GLU A 1 187 ? -26.001 -4.302 31.871 1.00 97.88 187 GLU A N 1
ATOM 1476 C CA . GLU A 1 187 ? -27.416 -4.019 32.124 1.00 97.88 187 GLU A CA 1
ATOM 1477 C C . GLU A 1 187 ? -28.144 -5.241 32.703 1.00 97.88 187 GLU A C 1
ATOM 1479 O O . GLU A 1 187 ? -28.892 -5.104 33.668 1.00 97.88 187 GLU A O 1
ATOM 1484 N N . GLN A 1 188 ? -27.871 -6.448 32.191 1.00 97.56 188 GLN A N 1
ATOM 1485 C CA . GLN A 1 188 ? -28.428 -7.688 32.743 1.00 97.56 188 GLN A CA 1
ATOM 1486 C C . GLN A 1 188 ? -28.014 -7.899 34.204 1.00 97.56 188 GLN A C 1
ATOM 1488 O O . GLN A 1 188 ? -28.868 -8.167 35.045 1.00 97.56 188 GLN A O 1
ATOM 1493 N N . LEU A 1 189 ? -26.728 -7.725 34.525 1.00 97.88 189 LEU A N 1
ATOM 1494 C CA . LEU A 1 189 ? -26.231 -7.848 35.899 1.00 97.88 189 LEU A CA 1
ATOM 1495 C C . LEU A 1 189 ? -26.854 -6.802 36.828 1.00 97.88 189 LEU A C 1
ATOM 1497 O O . LEU A 1 189 ? -27.207 -7.115 37.962 1.00 97.88 189 LEU A O 1
ATOM 1501 N N . LYS A 1 190 ? -27.022 -5.566 36.349 1.00 97.94 190 LYS A N 1
ATOM 1502 C CA . LYS A 1 190 ? -27.664 -4.499 37.120 1.00 97.94 190 LYS A CA 1
ATOM 1503 C C . LYS A 1 190 ? -29.139 -4.801 37.385 1.00 97.94 190 LYS A C 1
ATOM 1505 O O . LYS A 1 190 ? -29.579 -4.654 38.523 1.00 97.94 190 LYS A O 1
ATOM 1510 N N . SER A 1 191 ? -29.880 -5.238 36.368 1.00 97.50 191 SER A N 1
ATOM 1511 C CA . SER A 1 191 ? -31.289 -5.620 36.505 1.00 97.50 191 SER A CA 1
ATOM 1512 C C . SER A 1 191 ? -31.460 -6.799 37.465 1.00 97.50 191 SER A C 1
ATOM 1514 O O . SER A 1 191 ? -32.346 -6.767 38.316 1.00 97.50 191 SER A O 1
ATOM 1516 N N . GLU A 1 192 ? -30.603 -7.819 37.367 1.00 97.50 192 GLU A N 1
ATOM 1517 C CA . GLU A 1 192 ? -30.633 -8.975 38.268 1.00 97.50 192 GLU A CA 1
ATOM 1518 C C . GLU A 1 192 ? -30.324 -8.560 39.709 1.00 97.50 192 GLU A C 1
ATOM 1520 O O . GLU A 1 192 ? -31.058 -8.908 40.631 1.00 97.50 192 GLU A O 1
ATOM 1525 N N . GLN A 1 193 ? -29.296 -7.730 39.913 1.00 96.94 193 GLN A N 1
ATOM 1526 C CA . GLN A 1 193 ? -28.960 -7.220 41.238 1.00 96.94 193 GLN A CA 1
ATOM 1527 C C . GLN A 1 193 ? -30.121 -6.426 41.848 1.00 96.94 193 GLN A C 1
ATOM 1529 O O . GLN A 1 193 ? -30.444 -6.630 43.014 1.00 96.94 193 GLN A O 1
ATOM 1534 N N . GLN A 1 194 ? -30.767 -5.551 41.070 1.00 97.12 194 GLN A N 1
ATOM 1535 C CA . GLN A 1 194 ? -31.932 -4.780 41.522 1.00 97.12 194 GLN A CA 1
ATOM 1536 C C . GLN A 1 194 ? -33.129 -5.676 41.858 1.00 97.12 194 GLN A C 1
ATOM 1538 O O . GLN A 1 194 ? -33.855 -5.416 42.821 1.00 97.12 194 GLN A O 1
ATOM 1543 N N . HIS A 1 195 ? -33.338 -6.738 41.082 1.00 96.69 195 HIS A N 1
ATOM 1544 C CA . HIS A 1 195 ? -34.373 -7.721 41.363 1.00 96.69 195 HIS A CA 1
ATOM 1545 C C . HIS A 1 195 ? -34.089 -8.450 42.683 1.00 96.69 195 HIS A C 1
ATOM 1547 O O . HIS A 1 195 ? -34.955 -8.481 43.559 1.00 96.69 195 HIS A O 1
ATOM 1553 N N . LEU A 1 196 ? -32.864 -8.947 42.878 1.00 97.38 196 LEU A N 1
ATOM 1554 C CA . LEU A 1 196 ? -32.453 -9.625 44.108 1.00 97.38 196 LEU A CA 1
ATOM 1555 C C . LEU A 1 196 ? -32.552 -8.715 45.337 1.00 97.38 196 LEU A C 1
ATOM 1557 O O . LEU A 1 196 ? -33.069 -9.150 46.367 1.00 97.38 196 LEU A O 1
ATOM 1561 N N . THR A 1 197 ? -32.127 -7.449 45.241 1.00 96.81 197 THR A N 1
ATOM 1562 C CA . THR A 1 197 ? -32.287 -6.495 46.351 1.00 96.81 197 THR A CA 1
ATOM 1563 C C . THR A 1 197 ? -33.756 -6.236 46.649 1.00 96.81 197 THR A C 1
ATOM 1565 O O . THR A 1 197 ? -34.146 -6.282 47.810 1.00 96.81 197 THR A O 1
ATOM 1568 N N . SER A 1 198 ? -34.600 -6.054 45.627 1.00 96.94 198 SER A N 1
ATOM 1569 C CA . SER A 1 198 ? -36.038 -5.851 45.835 1.00 96.94 198 SER A CA 1
ATOM 1570 C C . SER A 1 198 ? -36.707 -7.063 46.490 1.00 96.94 198 SER A C 1
ATOM 1572 O O . SER A 1 198 ? -37.569 -6.903 47.354 1.00 96.94 198 SER A O 1
ATOM 1574 N N . VAL A 1 199 ? -36.318 -8.281 46.105 1.00 97.31 199 VAL A N 1
ATOM 1575 C CA . VAL A 1 199 ? -36.820 -9.515 46.725 1.00 97.31 199 VAL A CA 1
ATOM 1576 C C . VAL A 1 199 ? -36.377 -9.606 48.187 1.00 97.31 199 VAL A C 1
ATOM 1578 O O . VAL A 1 199 ? -37.215 -9.873 49.049 1.00 97.31 199 VAL A O 1
ATOM 1581 N N . ALA A 1 200 ? -35.103 -9.334 48.483 1.00 96.38 200 ALA A N 1
ATOM 1582 C CA . ALA A 1 200 ? -34.578 -9.344 49.847 1.00 96.38 200 ALA A CA 1
ATOM 1583 C C . ALA A 1 200 ? -35.254 -8.287 50.740 1.00 96.38 200 ALA A C 1
ATOM 1585 O O . ALA A 1 200 ? -35.668 -8.593 51.857 1.00 96.38 200 ALA A O 1
ATOM 1586 N N . GLU A 1 201 ? -35.443 -7.067 50.232 1.00 95.62 201 GLU A N 1
ATOM 1587 C CA . GLU A 1 201 ? -36.145 -5.986 50.933 1.00 95.62 201 GLU A CA 1
ATOM 1588 C C . GLU A 1 201 ? -37.605 -6.349 51.222 1.00 95.62 201 GLU A C 1
ATOM 1590 O O . GLU A 1 201 ? -38.084 -6.143 52.338 1.00 95.62 201 GLU A O 1
ATOM 1595 N N . LYS A 1 202 ? -38.314 -6.938 50.249 1.00 96.38 202 LYS A N 1
ATOM 1596 C CA . LYS A 1 202 ? -39.694 -7.413 50.440 1.00 96.38 202 LYS A CA 1
ATOM 1597 C C . LYS A 1 202 ? -39.774 -8.532 51.474 1.00 96.38 202 LYS A C 1
ATOM 1599 O O . LYS A 1 202 ? -40.688 -8.521 52.295 1.00 96.38 202 LYS A O 1
ATOM 1604 N N . ALA A 1 203 ? -38.837 -9.480 51.452 1.00 96.06 203 ALA A N 1
ATOM 1605 C CA . ALA A 1 203 ? -38.781 -10.557 52.437 1.00 96.06 203 ALA A CA 1
ATOM 1606 C C . ALA A 1 203 ? -38.573 -9.998 53.855 1.00 96.06 203 ALA A C 1
ATOM 1608 O O . ALA A 1 203 ? -39.372 -10.290 54.744 1.00 96.06 203 ALA A O 1
ATOM 1609 N N . ALA A 1 204 ? -37.592 -9.108 54.039 1.00 95.25 204 ALA A N 1
ATOM 1610 C CA . ALA A 1 204 ? -37.338 -8.451 55.321 1.00 95.25 204 ALA A CA 1
ATOM 1611 C C . ALA A 1 204 ? -38.542 -7.616 55.798 1.00 95.25 204 ALA A C 1
ATOM 1613 O O . ALA A 1 204 ? -38.942 -7.696 56.960 1.00 95.25 204 ALA A O 1
ATOM 1614 N N . ALA A 1 205 ? -39.175 -6.850 54.904 1.00 95.06 205 ALA A N 1
ATOM 1615 C CA . ALA A 1 205 ? -40.368 -6.072 55.231 1.00 95.06 205 ALA A CA 1
ATOM 1616 C C . ALA A 1 205 ? -41.545 -6.965 55.6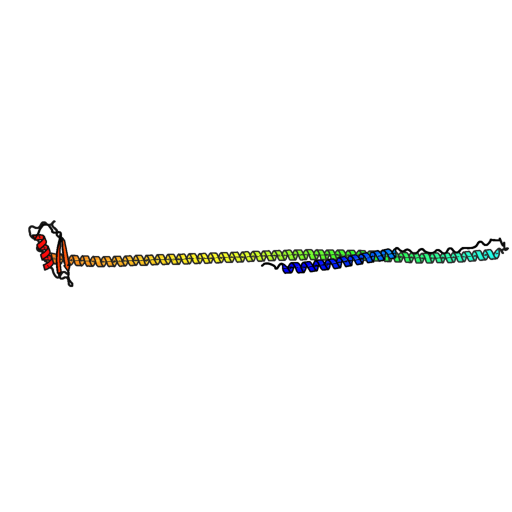61 1.00 95.06 205 ALA A C 1
ATOM 1618 O O . ALA A 1 205 ? -42.256 -6.630 56.611 1.00 95.06 205 ALA A O 1
ATOM 1619 N N . ASN A 1 206 ? -41.731 -8.116 55.007 1.00 96.00 206 ASN A N 1
ATOM 1620 C CA . ASN A 1 206 ? -42.760 -9.089 55.370 1.00 96.00 206 ASN A CA 1
ATOM 1621 C C . ASN A 1 206 ? -42.496 -9.719 56.744 1.00 96.00 206 ASN A C 1
ATOM 1623 O O . ASN A 1 206 ? -43.431 -9.872 57.529 1.00 96.00 206 ASN A O 1
ATOM 1627 N N . GLU A 1 207 ? -41.242 -10.042 57.068 1.00 94.50 207 GLU A N 1
ATOM 1628 C CA . GLU A 1 207 ? -40.867 -10.552 58.392 1.00 94.50 207 GLU A CA 1
ATOM 1629 C C . GLU A 1 207 ? -41.108 -9.516 59.492 1.00 94.50 207 GLU A C 1
ATOM 1631 O O . GLU A 1 207 ? -41.710 -9.836 60.521 1.00 94.50 207 GLU A O 1
ATOM 1636 N N . ILE A 1 208 ? -40.727 -8.256 59.255 1.00 93.44 208 ILE A N 1
ATOM 1637 C CA . ILE A 1 208 ? -40.996 -7.144 60.176 1.00 93.44 208 ILE A CA 1
ATOM 1638 C C . ILE A 1 208 ? -42.505 -6.964 60.370 1.00 93.44 208 ILE A C 1
ATOM 1640 O O . ILE A 1 208 ? -42.968 -6.822 61.503 1.00 93.44 208 ILE A O 1
ATOM 1644 N N . ALA A 1 209 ? -43.291 -6.992 59.290 1.00 94.81 209 ALA A N 1
ATOM 1645 C CA . ALA A 1 209 ? -44.744 -6.868 59.362 1.00 94.81 209 ALA A CA 1
ATOM 1646 C C . ALA A 1 209 ? -45.379 -8.030 60.144 1.00 94.81 209 ALA A C 1
ATOM 1648 O O . ALA A 1 209 ? -46.245 -7.800 60.993 1.00 94.81 209 ALA A O 1
ATOM 1649 N N . ALA A 1 210 ? -44.913 -9.262 59.916 1.00 95.06 210 ALA A N 1
ATOM 1650 C CA . ALA A 1 210 ? -45.363 -10.440 60.648 1.00 95.06 210 ALA A CA 1
ATOM 1651 C C . ALA A 1 210 ? -45.007 -10.355 62.141 1.00 95.06 210 ALA A C 1
ATOM 1653 O O . ALA A 1 210 ? -45.860 -10.617 62.990 1.00 95.06 210 ALA A O 1
ATOM 1654 N N . CYS A 1 211 ? -43.782 -9.939 62.477 1.00 92.56 211 CYS A N 1
ATOM 1655 C CA . CYS A 1 211 ? -43.347 -9.725 63.857 1.00 92.56 211 CYS A CA 1
ATOM 1656 C C . CYS A 1 211 ? -44.197 -8.645 64.543 1.00 92.56 211 CYS A C 1
ATOM 1658 O O . CYS A 1 211 ? -44.804 -8.894 65.585 1.00 92.56 211 CYS A O 1
ATOM 1660 N N . LYS A 1 212 ? -44.374 -7.489 63.893 1.00 93.12 212 LYS A N 1
ATOM 1661 C CA . LYS A 1 212 ? -45.237 -6.406 64.383 1.00 93.12 212 LYS A CA 1
ATOM 1662 C C . LYS A 1 212 ? -46.661 -6.891 64.658 1.00 93.12 212 LYS A C 1
ATOM 1664 O O . LYS A 1 212 ? -47.217 -6.566 65.705 1.00 93.12 212 LYS A O 1
ATOM 1669 N N . ALA A 1 213 ? -47.247 -7.680 63.758 1.00 95.19 213 ALA A N 1
ATOM 1670 C CA . ALA A 1 213 ? -48.583 -8.238 63.951 1.00 95.19 213 ALA A CA 1
ATOM 1671 C C . ALA A 1 213 ? -48.654 -9.165 65.178 1.00 95.19 213 ALA A C 1
ATOM 1673 O O . ALA A 1 213 ? -49.601 -9.072 65.961 1.00 95.19 213 ALA A O 1
ATOM 1674 N N . ARG A 1 214 ? -47.640 -10.015 65.396 1.00 95.06 214 ARG A N 1
ATOM 1675 C CA . ARG A 1 214 ? -47.563 -10.888 66.581 1.00 95.06 214 ARG A CA 1
ATOM 1676 C C . ARG A 1 214 ? -47.402 -10.093 67.876 1.00 95.06 214 ARG A C 1
ATOM 1678 O O . ARG A 1 214 ? -48.082 -10.413 68.850 1.00 95.06 214 ARG A O 1
ATOM 1685 N N . ILE A 1 215 ? -46.577 -9.044 67.873 1.00 93.94 215 ILE A N 1
ATOM 1686 C CA . ILE A 1 215 ? -46.393 -8.136 69.014 1.00 93.94 215 ILE A CA 1
ATOM 1687 C C . ILE A 1 215 ? -47.712 -7.437 69.356 1.00 93.94 215 ILE A C 1
ATOM 1689 O O . ILE A 1 215 ? -48.155 -7.490 70.501 1.00 93.94 215 ILE A O 1
ATOM 1693 N N . VAL A 1 216 ? -48.386 -6.838 68.367 1.00 94.19 216 VAL A N 1
ATOM 1694 C CA . VAL A 1 216 ? -49.684 -6.171 68.574 1.00 94.19 216 VAL A CA 1
ATOM 1695 C C . VAL A 1 216 ? -50.722 -7.155 69.112 1.00 94.19 216 VAL A C 1
ATOM 1697 O O . VAL A 1 216 ? -51.446 -6.824 70.049 1.00 94.19 216 VAL A O 1
ATOM 1700 N N . ALA A 1 217 ? -50.765 -8.381 68.585 1.00 95.31 217 ALA A N 1
ATOM 1701 C CA . ALA A 1 217 ? -51.661 -9.417 69.088 1.00 95.31 217 ALA A CA 1
ATOM 1702 C C . ALA A 1 217 ? -51.327 -9.834 70.534 1.00 95.31 217 ALA A C 1
ATOM 1704 O O . ALA A 1 217 ? -52.241 -10.046 71.328 1.00 95.31 217 ALA A O 1
ATOM 1705 N N . ALA A 1 218 ? -50.043 -9.945 70.894 1.00 94.44 218 ALA A N 1
ATOM 1706 C CA . ALA A 1 218 ? -49.608 -10.266 72.255 1.00 94.44 218 ALA A CA 1
ATOM 1707 C C . ALA A 1 218 ? -49.988 -9.171 73.257 1.00 94.44 218 ALA A C 1
ATOM 1709 O O . ALA A 1 218 ? -50.583 -9.473 74.291 1.00 94.44 218 ALA A O 1
ATOM 1710 N N . ILE A 1 219 ? -49.735 -7.907 72.911 1.00 94.94 219 ILE A N 1
ATOM 1711 C CA . ILE A 1 219 ? -50.136 -6.753 73.723 1.00 94.94 219 ILE A CA 1
ATOM 1712 C C . ILE A 1 219 ? -51.662 -6.707 73.851 1.00 94.94 219 ILE A C 1
ATOM 1714 O O . ILE A 1 219 ? -52.177 -6.565 74.956 1.00 94.94 219 ILE A O 1
ATOM 1718 N N . GLY A 1 220 ? -52.389 -6.892 72.745 1.00 93.75 220 GLY A N 1
ATOM 1719 C CA . GLY A 1 220 ? -53.852 -6.865 72.716 1.00 93.75 220 GLY A CA 1
ATOM 1720 C C . GLY A 1 220 ? -54.503 -7.918 73.616 1.00 93.75 220 GLY A C 1
ATOM 1721 O O . GLY A 1 220 ? -55.480 -7.607 74.290 1.00 93.75 220 GLY A O 1
ATOM 1722 N N . ARG A 1 221 ? -53.937 -9.132 73.704 1.00 94.38 221 ARG A N 1
ATOM 1723 C CA . ARG A 1 221 ? -54.411 -10.178 74.636 1.00 94.38 221 ARG A CA 1
ATOM 1724 C C . ARG A 1 221 ? -54.267 -9.780 76.108 1.00 94.38 221 ARG A C 1
ATOM 1726 O O . ARG A 1 221 ? -55.075 -10.205 76.928 1.00 94.38 221 ARG A O 1
ATOM 1733 N N . SER A 1 222 ? -53.261 -8.974 76.434 1.00 93.19 222 SER A N 1
ATOM 1734 C CA . SER A 1 222 ? -52.987 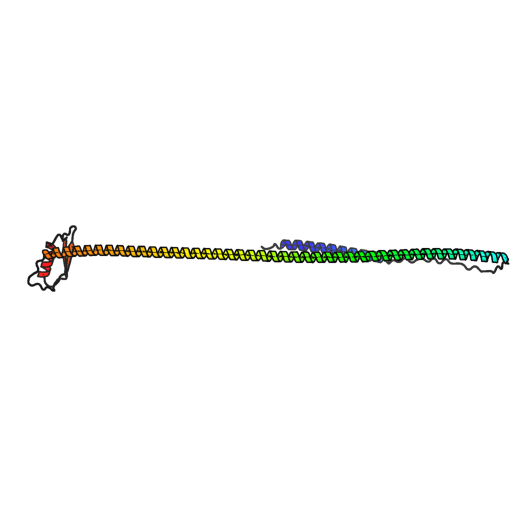-8.493 77.794 1.00 93.19 222 SER A CA 1
ATOM 1735 C C . SER A 1 222 ? -53.648 -7.144 78.110 1.00 93.19 222 SER A C 1
ATOM 1737 O O . SER A 1 222 ? -53.567 -6.675 79.250 1.00 93.19 222 SER A O 1
ATOM 1739 N N . TRP A 1 223 ? -54.279 -6.495 77.126 1.00 94.25 223 TRP A N 1
ATOM 1740 C CA . TRP A 1 223 ? -54.784 -5.133 77.262 1.00 94.25 223 TRP A CA 1
ATOM 1741 C C . TRP A 1 223 ? -56.211 -5.082 77.805 1.00 94.25 223 TRP A C 1
ATOM 1743 O O . TRP A 1 223 ? -57.143 -5.643 77.235 1.00 94.25 223 TRP A O 1
ATOM 1753 N N . ILE A 1 224 ? -56.394 -4.356 78.910 1.00 90.44 224 ILE A N 1
ATOM 1754 C CA . ILE A 1 224 ? -57.697 -4.142 79.545 1.00 90.44 224 ILE A CA 1
ATOM 1755 C C . ILE A 1 224 ? -58.179 -2.730 79.210 1.00 90.44 224 ILE A C 1
ATOM 1757 O O . ILE A 1 224 ? -57.800 -1.758 79.867 1.00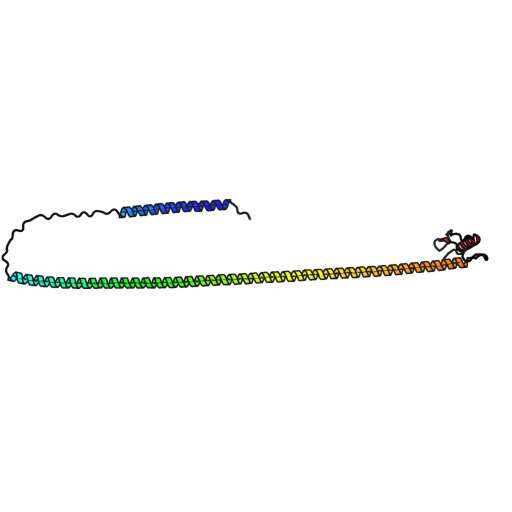 90.44 224 ILE A O 1
ATOM 1761 N N . VAL A 1 225 ? -59.019 -2.601 78.184 1.00 88.19 225 VAL A N 1
ATOM 1762 C CA . VAL A 1 225 ? -59.542 -1.297 77.750 1.00 88.19 225 VAL A CA 1
ATOM 1763 C C . VAL A 1 225 ? -60.608 -0.792 78.742 1.00 88.19 225 VAL A C 1
ATOM 1765 O O . VAL A 1 225 ? -61.596 -1.493 78.983 1.00 88.19 225 VAL A O 1
ATOM 1768 N N . PRO A 1 226 ? -60.452 0.408 79.335 1.00 85.94 226 PRO A N 1
ATOM 1769 C CA . PRO A 1 226 ? -61.454 0.979 80.235 1.00 85.94 226 PRO A CA 1
ATOM 1770 C C . PRO A 1 226 ? -62.803 1.234 79.536 1.00 85.94 226 PRO A C 1
ATOM 1772 O O . PRO A 1 226 ? -62.861 1.718 78.410 1.00 85.94 226 PRO A O 1
ATOM 1775 N N . LYS A 1 227 ? -63.924 0.975 80.226 1.00 78.62 227 LYS A N 1
ATOM 1776 C CA . LYS A 1 227 ? -65.286 1.045 79.644 1.00 78.62 227 LYS A CA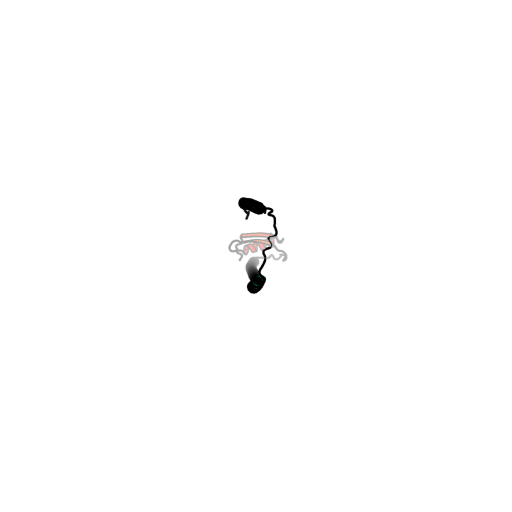 1
ATOM 1777 C C . LYS A 1 227 ? -65.720 2.432 79.134 1.00 78.62 227 LYS A C 1
ATOM 1779 O O . LYS A 1 227 ? -66.673 2.509 78.369 1.00 78.62 227 LYS A O 1
ATOM 1784 N N . LYS A 1 228 ? -65.076 3.516 79.583 1.00 78.19 228 LYS A N 1
ATOM 1785 C CA . LYS A 1 228 ? -65.404 4.913 79.221 1.00 78.19 228 LYS A CA 1
ATOM 1786 C C . LYS A 1 228 ? -64.401 5.538 78.239 1.00 78.19 228 LYS A C 1
ATOM 1788 O O . LYS A 1 228 ? -64.383 6.754 78.085 1.00 78.19 228 LYS A O 1
ATOM 1793 N N . THR A 1 229 ? -63.548 4.731 77.615 1.00 80.31 229 THR A N 1
ATOM 1794 C CA . THR A 1 229 ? -62.549 5.227 76.671 1.00 80.31 229 THR A CA 1
ATOM 1795 C C . THR A 1 229 ? -63.180 5.569 75.321 1.00 80.31 229 THR A C 1
ATOM 1797 O O . THR A 1 229 ? -63.924 4.776 74.747 1.00 80.31 229 THR A O 1
ATOM 1800 N N . ASP A 1 230 ? -62.842 6.752 74.815 1.00 78.50 230 ASP A N 1
ATOM 1801 C CA . ASP A 1 230 ? -63.136 7.177 73.449 1.00 78.50 230 ASP A CA 1
ATOM 1802 C C . ASP A 1 230 ? -62.312 6.349 72.448 1.00 78.50 230 ASP A C 1
ATOM 1804 O O . ASP A 1 230 ? -61.100 6.193 72.610 1.00 78.50 230 ASP A O 1
ATOM 1808 N N . LYS A 1 231 ? -62.975 5.803 71.426 1.00 80.12 231 LYS A N 1
ATOM 1809 C CA . LYS A 1 231 ? -62.358 4.919 70.427 1.00 80.12 231 LYS A CA 1
ATOM 1810 C C . LYS A 1 231 ? -61.410 5.659 69.484 1.00 80.12 231 LYS A C 1
ATOM 1812 O O . LYS A 1 231 ? -60.543 5.013 68.901 1.00 80.12 231 LYS A O 1
ATOM 1817 N N . ASP A 1 232 ? -61.537 6.980 69.382 1.00 85.62 232 ASP A N 1
ATOM 1818 C CA . ASP A 1 232 ? -60.697 7.803 68.508 1.00 85.62 232 ASP A CA 1
ATOM 1819 C C . ASP A 1 232 ? -59.400 8.260 69.202 1.00 85.62 232 ASP A C 1
ATOM 1821 O O . ASP A 1 232 ? -58.507 8.844 68.579 1.00 85.62 232 ASP A O 1
ATOM 1825 N N . LYS A 1 233 ? -59.246 7.963 70.502 1.00 87.62 233 LYS A N 1
ATOM 1826 C CA . LYS A 1 233 ? -58.032 8.270 71.264 1.00 87.62 233 LYS A CA 1
ATOM 1827 C C . LYS A 1 233 ? -56.946 7.223 71.028 1.00 87.62 233 LYS A C 1
ATOM 1829 O O . LYS A 1 233 ? -57.161 6.023 71.169 1.00 87.62 233 LYS A O 1
ATOM 1834 N N . SER A 1 234 ? -55.735 7.695 70.736 1.00 89.75 234 SER A N 1
ATOM 1835 C CA . SER A 1 234 ? -54.551 6.853 70.538 1.00 89.75 234 SER A CA 1
ATOM 1836 C C . SER A 1 234 ? -53.339 7.424 71.273 1.00 89.75 234 SER A C 1
ATOM 1838 O O . SER A 1 234 ? -53.185 8.642 71.370 1.00 89.75 234 SER A O 1
ATOM 1840 N N . CYS A 1 235 ? -52.472 6.550 71.786 1.00 91.19 235 CYS 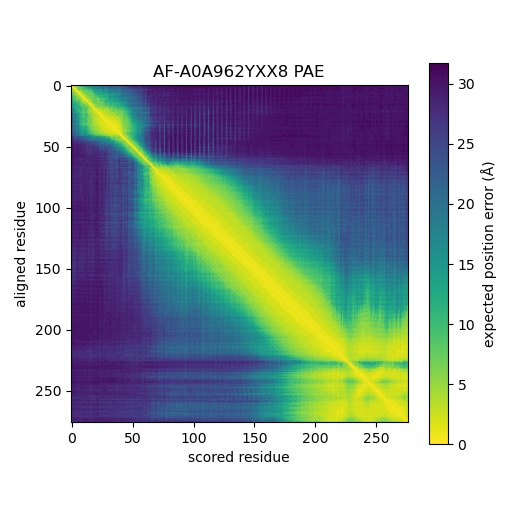A N 1
ATOM 1841 C CA . CYS A 1 235 ? -51.169 6.917 72.333 1.00 91.19 235 CYS A CA 1
ATOM 1842 C C . CYS A 1 235 ? -50.050 6.198 71.573 1.00 91.19 235 CYS A C 1
ATOM 1844 O O . CYS A 1 235 ? -50.258 5.144 70.972 1.00 91.19 235 CYS A O 1
ATOM 1846 N N . GLN A 1 236 ? -48.857 6.788 71.569 1.00 94.50 236 GLN A N 1
ATOM 1847 C CA . GLN A 1 236 ? -47.666 6.197 70.965 1.00 94.50 236 GLN A CA 1
ATOM 1848 C C . GLN A 1 236 ? -46.680 5.837 72.064 1.00 94.50 236 GLN A C 1
ATOM 1850 O O . GLN A 1 236 ? -46.306 6.696 72.866 1.00 94.50 236 GLN A O 1
ATOM 1855 N N . LEU A 1 237 ? -46.250 4.579 72.073 1.00 93.81 237 LEU A N 1
ATOM 1856 C CA . LEU A 1 237 ? -45.305 4.039 73.041 1.00 93.81 237 LEU A CA 1
ATOM 1857 C C . LEU A 1 237 ? -44.023 3.603 72.321 1.00 93.81 237 LEU A C 1
ATOM 1859 O O . LEU A 1 237 ? -44.083 2.942 71.284 1.00 93.81 237 LEU A O 1
ATOM 1863 N N . LEU A 1 238 ? -42.871 3.963 72.882 1.00 94.75 238 LEU A N 1
ATOM 1864 C CA . LEU A 1 238 ? -41.562 3.427 72.528 1.00 94.75 238 LEU A CA 1
ATOM 1865 C C . LEU A 1 238 ? -41.287 2.226 73.426 1.00 94.75 238 LEU A C 1
ATOM 1867 O O . LEU A 1 238 ? -41.230 2.380 74.644 1.00 94.75 238 LEU A O 1
ATOM 1871 N N . ILE A 1 239 ? -41.097 1.057 72.828 1.00 94.81 239 ILE A N 1
ATOM 1872 C CA . ILE A 1 239 ? -40.823 -0.188 73.548 1.00 94.81 239 ILE A CA 1
ATOM 1873 C C . ILE A 1 239 ? -39.376 -0.579 73.261 1.00 94.81 239 ILE A C 1
ATOM 1875 O O . ILE A 1 239 ? -38.993 -0.698 72.097 1.00 94.81 239 ILE A O 1
ATOM 1879 N N . GLN A 1 240 ? -38.577 -0.777 74.305 1.00 94.00 240 GLN A N 1
ATOM 1880 C CA . GLN A 1 240 ? -37.223 -1.312 74.193 1.00 94.00 240 GLN A CA 1
ATOM 1881 C C . GLN A 1 240 ? -37.238 -2.790 74.565 1.00 94.00 240 GLN A C 1
ATOM 1883 O O . GLN A 1 240 ? -37.638 -3.157 75.670 1.00 94.00 240 GLN A O 1
ATOM 1888 N N . LEU A 1 241 ? -36.813 -3.632 73.627 1.00 93.44 241 LEU A N 1
ATOM 1889 C CA . LEU A 1 241 ? -36.756 -5.079 73.800 1.00 93.44 241 LEU A CA 1
ATOM 1890 C C . LEU A 1 241 ? -35.310 -5.524 74.011 1.00 93.44 241 LEU A C 1
ATOM 1892 O O . LEU A 1 241 ? -34.398 -5.046 73.338 1.00 93.44 241 LEU A O 1
ATOM 1896 N N . GLY A 1 242 ? -35.119 -6.451 74.940 1.00 92.69 242 GLY A N 1
ATOM 1897 C CA . GLY A 1 242 ? -33.877 -7.182 75.129 1.00 92.69 242 GLY A CA 1
ATOM 1898 C C . GLY A 1 242 ? -33.842 -8.462 74.290 1.00 92.69 242 GLY A C 1
ATOM 1899 O O . GLY A 1 242 ? -34.850 -8.850 73.688 1.00 92.69 242 GLY A O 1
ATOM 1900 N N . PRO A 1 243 ? -32.692 -9.158 74.263 1.00 91.31 243 PRO A N 1
ATOM 1901 C CA . PRO A 1 243 ? -32.587 -10.480 73.654 1.00 91.31 243 PRO A CA 1
ATOM 1902 C C . PRO A 1 243 ? -33.678 -11.428 74.181 1.00 91.31 243 PRO A C 1
ATOM 1904 O O . PRO A 1 243 ? -33.957 -11.453 75.379 1.00 91.31 243 PRO A O 1
ATOM 1907 N N . GLY A 1 244 ? -34.313 -12.191 73.288 1.00 90.12 244 GLY A N 1
ATOM 1908 C CA . GLY A 1 244 ? -35.421 -13.090 73.644 1.00 90.12 244 GLY A CA 1
ATOM 1909 C C . GLY A 1 244 ? -36.777 -12.402 73.854 1.00 90.12 244 GLY A C 1
ATOM 1910 O O . GLY A 1 244 ? -37.689 -13.034 74.377 1.00 90.12 244 GLY A O 1
ATOM 1911 N N . GLY A 1 245 ? -36.915 -11.125 73.474 1.00 91.44 245 GLY A N 1
ATOM 1912 C CA . GLY A 1 245 ? -38.201 -10.418 73.468 1.00 91.44 245 GLY A CA 1
ATOM 1913 C C . GLY A 1 245 ? -38.632 -9.842 74.819 1.00 91.44 245 GLY A C 1
ATOM 1914 O O . GLY A 1 245 ? -39.754 -9.359 74.963 1.00 91.44 245 GLY A O 1
ATOM 1915 N N . VAL A 1 246 ? -37.755 -9.867 75.825 1.00 94.44 246 VAL A N 1
ATOM 1916 C CA . VAL A 1 246 ? -38.030 -9.299 77.154 1.00 94.44 246 VAL A CA 1
ATOM 1917 C C . VAL A 1 246 ? -38.200 -7.783 77.053 1.00 94.44 246 VAL A C 1
ATOM 1919 O O . VAL A 1 246 ? -37.364 -7.103 76.462 1.00 94.44 246 VAL A O 1
ATOM 1922 N N . VAL A 1 247 ? -39.257 -7.233 77.649 1.00 95.81 247 VAL A N 1
ATOM 1923 C CA . VAL A 1 247 ? -39.475 -5.780 77.690 1.00 95.81 247 VAL A CA 1
ATOM 1924 C C . VAL A 1 247 ? -38.533 -5.155 78.720 1.00 95.81 247 VAL A C 1
ATOM 1926 O O . VAL A 1 247 ? -38.661 -5.416 79.914 1.00 95.81 247 VAL A O 1
ATOM 1929 N N . LEU A 1 248 ? -37.587 -4.336 78.256 1.00 93.81 248 LEU A N 1
ATOM 1930 C CA . LEU A 1 248 ? -36.619 -3.635 79.107 1.00 93.81 248 LEU A CA 1
ATOM 1931 C C . LEU A 1 248 ? -37.153 -2.286 79.585 1.00 93.81 248 LEU A C 1
ATOM 1933 O O . LEU A 1 248 ? -36.972 -1.925 80.743 1.00 93.81 248 LEU A O 1
ATOM 1937 N N . ASP A 1 249 ? -37.797 -1.541 78.687 1.00 93.94 249 ASP A N 1
ATOM 1938 C CA . ASP A 1 249 ? -38.315 -0.207 78.977 1.00 93.94 249 ASP A CA 1
ATOM 1939 C C . ASP A 1 249 ? -39.506 0.134 78.071 1.00 93.94 249 ASP A C 1
ATOM 1941 O O . ASP A 1 249 ? -39.594 -0.326 76.928 1.00 93.94 249 ASP A O 1
ATOM 1945 N N . VAL A 1 250 ? -40.424 0.956 78.583 1.00 94.44 250 VAL A N 1
ATOM 1946 C CA . VAL A 1 250 ? -41.605 1.444 77.861 1.00 94.44 250 VAL A CA 1
ATOM 1947 C C . VAL A 1 250 ? -41.796 2.926 78.161 1.00 94.44 250 VAL A C 1
ATOM 1949 O O . VAL A 1 250 ? -42.088 3.307 79.294 1.00 94.44 250 VAL A O 1
ATOM 1952 N N . LYS A 1 251 ? -41.694 3.772 77.132 1.00 93.12 251 LYS A N 1
ATOM 1953 C CA . LYS A 1 251 ? -41.877 5.227 77.252 1.00 93.12 251 LYS A CA 1
ATOM 1954 C C . LYS A 1 251 ? -43.050 5.707 76.420 1.00 93.12 251 LYS A C 1
ATOM 1956 O O . LYS A 1 251 ? -43.216 5.296 75.276 1.00 93.12 251 LYS A O 1
ATOM 1961 N N . THR A 1 252 ? -43.822 6.648 76.944 1.00 93.50 252 THR A N 1
ATOM 1962 C CA . THR A 1 252 ? -44.858 7.328 76.162 1.00 93.50 252 THR A CA 1
ATOM 1963 C C . THR A 1 252 ? -44.226 8.424 75.308 1.00 93.50 252 THR A C 1
ATOM 1965 O O . THR A 1 252 ? -43.676 9.382 75.842 1.00 93.50 252 THR A O 1
ATOM 1968 N N . ILE A 1 253 ? -44.314 8.293 73.982 1.00 95.31 253 ILE A N 1
ATOM 1969 C CA . ILE A 1 253 ? -43.901 9.325 73.015 1.00 95.31 253 ILE A CA 1
ATOM 1970 C C . ILE A 1 253 ? -45.015 10.365 72.860 1.00 95.31 253 ILE A C 1
ATOM 1972 O O . ILE A 1 253 ? -44.762 11.566 72.841 1.00 95.31 253 ILE A O 1
ATOM 1976 N N . LYS A 1 254 ? -46.265 9.900 72.751 1.00 94.44 254 LYS A N 1
ATOM 1977 C CA . LYS A 1 254 ? -47.448 10.750 72.583 1.00 94.44 254 LYS A CA 1
ATOM 1978 C C . LYS A 1 254 ? -48.583 10.223 73.452 1.00 94.44 254 LYS A C 1
ATOM 1980 O O . LYS A 1 254 ? -49.011 9.088 73.260 1.00 94.44 254 LYS A O 1
ATOM 1985 N N . SER A 1 255 ? -49.052 11.037 74.396 1.00 91.88 255 SER A N 1
ATOM 1986 C CA . SER A 1 255 ? -50.209 10.720 75.245 1.00 91.88 255 SER A CA 1
ATOM 1987 C C . SER A 1 255 ? -51.513 10.788 74.445 1.00 91.88 255 SER A C 1
ATOM 1989 O O . SER A 1 255 ? -51.630 11.588 73.515 1.00 91.88 255 SER A O 1
ATOM 1991 N N . SER A 1 256 ? -52.500 9.977 74.830 1.00 90.19 256 SER A N 1
ATOM 1992 C CA . SER A 1 256 ? -53.858 10.032 74.273 1.00 90.19 256 SER A CA 1
ATOM 1993 C C . SER A 1 256 ? -54.724 11.159 74.854 1.00 90.19 256 SER A C 1
ATOM 1995 O O . SER A 1 256 ? -55.858 11.362 74.414 1.00 90.19 256 SER A O 1
ATOM 1997 N N . GLY A 1 257 ? -54.227 11.874 75.871 1.00 88.75 257 GLY A N 1
ATOM 1998 C CA . GLY A 1 257 ? -55.019 12.818 76.664 1.00 88.75 257 GLY A CA 1
ATOM 1999 C C . GLY A 1 257 ? -55.947 12.142 77.683 1.00 88.75 257 GLY A C 1
ATOM 2000 O O . GLY A 1 257 ? -56.749 12.819 78.321 1.00 88.75 257 GLY A O 1
ATOM 2001 N N . ASP A 1 258 ? -55.860 10.818 77.844 1.00 88.56 258 ASP A N 1
ATOM 2002 C CA . ASP A 1 258 ? -56.504 10.051 78.911 1.00 88.56 258 ASP A CA 1
ATOM 2003 C C . ASP A 1 258 ? -55.442 9.230 79.659 1.00 88.56 258 ASP A C 1
ATOM 2005 O O . ASP A 1 258 ? -54.930 8.220 79.173 1.00 88.56 258 ASP A O 1
ATOM 2009 N N . ALA A 1 259 ? -55.115 9.665 80.875 1.00 89.44 259 ALA A N 1
ATOM 2010 C CA . ALA A 1 259 ? -54.086 9.026 81.688 1.00 89.44 259 ALA A CA 1
ATOM 2011 C C . ALA A 1 259 ? -54.440 7.581 82.089 1.00 89.44 259 ALA A C 1
ATOM 2013 O O . ALA A 1 259 ? -53.538 6.773 82.318 1.00 89.44 259 ALA A O 1
ATOM 2014 N N . VAL A 1 260 ? -55.731 7.241 82.185 1.00 90.00 260 VAL A N 1
ATOM 2015 C CA . VAL A 1 260 ? -56.178 5.880 82.521 1.00 90.00 260 VAL A CA 1
ATOM 2016 C C . VAL A 1 260 ? -55.964 4.960 81.324 1.00 90.00 260 VAL A C 1
ATOM 2018 O O . VAL A 1 260 ? -55.468 3.842 81.489 1.00 90.00 260 VAL A O 1
ATOM 2021 N N . LEU A 1 261 ? -56.273 5.446 80.120 1.00 90.50 261 LEU A N 1
ATOM 2022 C CA . LEU A 1 261 ? -56.010 4.728 78.877 1.00 90.50 261 LEU A CA 1
ATOM 2023 C C . LEU A 1 261 ? -54.508 4.507 78.660 1.00 90.50 261 LEU A C 1
ATOM 2025 O O . LEU A 1 261 ? -54.087 3.373 78.431 1.00 90.50 261 LEU A O 1
ATOM 2029 N N . ASP A 1 262 ? -53.702 5.563 78.800 1.00 91.88 262 ASP A N 1
ATOM 2030 C CA . ASP A 1 262 ? -52.246 5.504 78.624 1.00 91.88 262 ASP A CA 1
ATOM 2031 C C . ASP A 1 262 ? -51.597 4.525 79.611 1.00 91.88 262 ASP A C 1
ATOM 2033 O O . ASP A 1 262 ? -50.764 3.699 79.229 1.00 91.88 262 ASP A O 1
ATOM 2037 N N . ARG A 1 263 ? -52.019 4.560 80.884 1.00 91.94 263 ARG A N 1
ATOM 2038 C CA . ARG A 1 263 ? -51.524 3.638 81.914 1.00 91.94 263 ARG A CA 1
ATOM 2039 C C . ARG A 1 263 ? -51.942 2.195 81.638 1.00 91.94 263 ARG A C 1
ATOM 2041 O O . ARG A 1 263 ? -51.142 1.283 81.860 1.00 91.94 263 ARG A O 1
ATOM 2048 N N . SER A 1 264 ? -53.165 1.975 81.149 1.00 93.00 264 SER A N 1
ATOM 2049 C CA . SER A 1 264 ? -53.627 0.639 80.760 1.00 93.00 264 SER A CA 1
ATOM 2050 C C . SER A 1 264 ? -52.795 0.072 79.605 1.00 93.00 264 SER A C 1
ATOM 2052 O O . SER A 1 264 ? -52.332 -1.066 79.688 1.00 93.00 264 SER A O 1
ATOM 2054 N N . ALA A 1 265 ? -52.533 0.879 78.572 1.00 93.06 265 ALA A N 1
ATOM 2055 C CA . ALA A 1 265 ? -51.704 0.485 77.435 1.00 93.06 265 ALA A CA 1
ATOM 2056 C C . ALA A 1 265 ? -50.261 0.154 77.860 1.00 93.06 265 ALA A C 1
ATOM 2058 O O . ALA A 1 265 ? -49.744 -0.903 77.503 1.00 93.06 265 ALA A O 1
ATOM 2059 N N . LEU A 1 266 ? -49.636 0.991 78.697 1.00 93.88 266 LEU A N 1
ATOM 2060 C CA . LEU A 1 266 ? -48.294 0.734 79.237 1.00 93.88 266 LEU A CA 1
ATOM 2061 C C . LEU A 1 266 ? -48.246 -0.573 80.045 1.00 93.88 266 LEU A C 1
ATOM 2063 O O . LEU A 1 266 ? -47.346 -1.392 79.862 1.00 93.88 266 LEU A O 1
ATOM 2067 N N . THR A 1 267 ? -49.250 -0.811 80.892 1.00 93.75 267 THR A N 1
ATOM 2068 C CA . THR A 1 267 ? -49.356 -2.053 81.676 1.00 93.75 267 THR A CA 1
ATOM 2069 C C . THR A 1 267 ? -49.512 -3.279 80.775 1.00 93.75 267 THR A C 1
ATOM 2071 O O . THR A 1 267 ? -48.925 -4.323 81.057 1.00 93.75 267 THR A O 1
ATOM 2074 N N . ALA A 1 268 ? -50.283 -3.167 79.689 1.00 94.88 268 ALA A N 1
ATOM 2075 C CA . ALA A 1 268 ? -50.476 -4.249 78.728 1.00 94.88 268 ALA A CA 1
ATOM 2076 C C . ALA A 1 268 ? -49.167 -4.647 78.037 1.00 94.88 268 ALA A C 1
ATOM 2078 O O . ALA A 1 268 ? -48.896 -5.838 77.897 1.00 94.88 268 ALA A O 1
ATOM 2079 N N . VAL A 1 269 ? -48.338 -3.662 77.669 1.00 95.38 269 VAL A N 1
ATOM 2080 C CA . VAL A 1 269 ? -47.010 -3.903 77.084 1.00 95.38 269 VAL A CA 1
ATOM 2081 C C . VAL A 1 269 ? -46.112 -4.662 78.058 1.00 95.38 269 VAL A C 1
ATOM 2083 O O . VAL A 1 269 ? -45.546 -5.685 77.685 1.00 95.38 269 VAL A O 1
ATOM 2086 N N . ILE A 1 270 ? -46.020 -4.212 79.313 1.00 93.50 270 ILE A N 1
ATOM 2087 C CA . ILE A 1 270 ? -45.182 -4.868 80.331 1.00 93.50 270 ILE A CA 1
ATOM 2088 C C . ILE A 1 270 ? -45.664 -6.303 80.596 1.00 93.50 270 ILE A C 1
ATOM 2090 O O . ILE A 1 270 ? -44.857 -7.228 80.648 1.00 93.50 270 ILE A O 1
ATOM 2094 N N . LYS A 1 271 ? -46.983 -6.515 80.712 1.00 94.75 271 LYS A N 1
ATOM 2095 C CA . LYS A 1 271 ? -47.574 -7.847 80.939 1.00 94.75 271 LYS A CA 1
ATOM 2096 C C . LYS A 1 271 ? -47.418 -8.804 79.761 1.00 94.75 271 LYS A C 1
ATOM 2098 O O . LYS A 1 271 ? -47.475 -10.010 79.963 1.00 94.75 271 LYS A O 1
ATOM 2103 N N . ALA A 1 272 ? -47.276 -8.286 78.546 1.00 94.81 272 ALA A N 1
ATOM 2104 C CA . ALA A 1 272 ? -47.076 -9.099 77.354 1.00 94.81 272 ALA A CA 1
ATOM 2105 C C . ALA A 1 272 ? -45.624 -9.589 77.193 1.00 94.81 272 ALA A C 1
ATOM 2107 O O . ALA A 1 272 ? -45.350 -10.312 76.242 1.00 94.81 272 ALA A O 1
ATOM 2108 N N . SER A 1 273 ? -44.709 -9.219 78.099 1.00 93.75 273 SER A N 1
ATOM 2109 C CA . SER A 1 273 ? -43.330 -9.712 78.105 1.00 93.75 273 SER A CA 1
ATOM 2110 C C . SER A 1 273 ? -43.259 -11.213 78.455 1.00 93.75 273 SER A C 1
ATOM 2112 O O . SER A 1 273 ? -43.897 -11.627 79.425 1.00 93.75 273 SER A O 1
ATOM 2114 N N . PRO A 1 274 ? -42.433 -12.023 77.764 1.00 92.81 274 PRO A N 1
ATOM 2115 C CA . PRO A 1 274 ? -41.637 -11.666 76.590 1.00 92.81 274 PRO A CA 1
ATOM 2116 C C . PRO A 1 274 ? -42.502 -11.575 75.324 1.00 92.81 274 PRO A C 1
ATOM 2118 O O . PRO A 1 274 ? -43.376 -12.409 75.081 1.00 92.81 274 PRO A O 1
ATOM 2121 N N . LEU A 1 275 ? -42.234 -10.560 74.507 1.00 92.31 275 LEU A N 1
ATOM 2122 C CA . LEU A 1 275 ? -42.848 -10.401 73.196 1.00 92.31 275 LEU A CA 1
ATOM 2123 C C . LEU A 1 275 ? -42.220 -11.377 72.178 1.00 92.31 275 LEU A C 1
ATOM 2125 O O . LEU A 1 275 ? -41.038 -11.693 72.298 1.00 92.31 275 LEU A O 1
ATOM 2129 N N . PRO A 1 276 ? -43.007 -11.883 71.213 1.00 87.62 276 PRO A N 1
ATOM 2130 C CA . PRO A 1 276 ? -42.551 -12.853 70.215 1.00 87.62 276 PRO A CA 1
ATOM 2131 C C . PRO A 1 276 ? -41.619 -12.260 69.154 1.00 87.62 276 PRO A C 1
ATOM 2133 O O . PRO A 1 276 ? -41.670 -11.027 68.936 1.00 87.62 276 PRO A O 1
#

Sequence (276 aa):
MTENPARVQSSIMHIVGQNRLLLTALGLSLALHIVVMAVLFIRMPATHTALAKASSQKIVKAVAINQTDVEQEIVRIQQQEQAQQRQREQEMAHYRQAVANAQQHKANMQKKIAELNHQQKAMDAKISQAKRLAEQQAKDAALKQQKVAELKKKEQQLQQRIAERKKQEQEKLEMARKLAAQKALAEQLKSEQQHLTSVAEKAAANEIAACKARIVAAIGRSWIVPKKTDKDKSCQLLIQLGPGGVVLDVKTIKSSGDAVLDRSALTAVIKASPLP

Mean predicted aligned error: 18.76 Å

Nearest PDB structures (foldseek):
  6s3w-assembly1_A  TM=9.376E-01  e=7.967E-04  Pseudomonas aeruginosa